Protein AF-0000000078832585 (afdb_homodimer)

pLDDT: mean 91.23, std 10.8, range [34.53, 98.88]

Nearest PDB structures (foldseek):
  3fac-assembly6_F  TM=8.829E-01  e=3.342E-08  Cereibacter sphaeroides 2.4.1
  6r0q-assembly4_D  TM=4.911E-01  e=2.158E-01  Magnetospirillum gryphiswaldense MSR-1
  5oh7-assembly3_C  TM=5.446E-01  e=5.127E-01  Magnetospirillum gryphiswaldense
  8oua-assembly1_C  TM=5.429E-01  e=6.365E-01  Magnetospirillum gryphiswaldense
  5amk-assembly4_D  TM=5.171E-01  e=6.719E-01  Magnetospirillum gryphiswaldense MSR-1

Sequence (278 aa):
MSKDSKLKQYTGGCLCGAVRFEAEMDLSEPVSRCNCSICTKVGGTQAYPKPSAFRVTAGAEHLGEFRKGSSPNFRSFCKHCGIHCFSAGFVEELGGEFRSVNIQCLDDVDPGELKVVYWDGRHDNWEAGTRDRPWPIRSMSKDSKLKQYTGGCLCGAVRFEAEMDLSEPVSRCNCSICTKVGGTQAYPKPSAFRVTAGAEHLGEFRKGSSPNFRSFCKHCGIHCFSAGFVEELGGEFRSVNIQCLDDVDPGELKVVYWDGRHDNWEAGTRDRPWPIRS

Secondary structure (DSSP, 8-state):
-------EEEEEE-SSSS-EEEEEE-TTSPEEEE-SHHHHHHT--EE---GGGEEEEE-GGGEEEE-STT-S-EEEEETTT--EEEEEEEEGGGTEEEEEEEGGGBTT--GGGS-EEEE-GGGT-GGG--BSSPPPS--/-------EEEEEE-SSSS-EEEEEE-TTSPEEEE-SHHHHHHT--EE---GGGEEEEE-GGGEEEE-STT-S-EEEEETTT--EEEEEEEEGGGTEEEEEEEGGGBTT--GGGS-EEEE-GGGT-GGG--BSSPPPS--

Organism: Myxococcus xanthus (strain DK1622) (NCBI:txid246197)

Structure (mmCIF, N/CA/C/O backbone):
data_AF-0000000078832585-model_v1
#
loop_
_entity.id
_entity.type
_entity.pdbx_description
1 polymer 'CENP-V/GFA domain-containing protein'
#
loop_
_atom_site.group_PDB
_atom_site.id
_atom_site.type_symbol
_atom_site.label_atom_id
_atom_site.label_alt_id
_atom_site.label_comp_id
_atom_site.label_asym_id
_atom_site.label_entity_id
_atom_site.label_seq_id
_atom_site.pdbx_PDB_ins_code
_atom_site.Cartn_x
_atom_site.Cartn_y
_atom_site.Cartn_z
_atom_site.occupancy
_atom_site.B_iso_or_equiv
_atom_site.auth_seq_id
_atom_site.auth_comp_id
_atom_site.auth_asym_id
_atom_site.auth_atom_id
_atom_site.pdbx_PDB_model_num
ATOM 1 N N . MET A 1 1 ? 6.969 -38.281 1.154 1 34.53 1 MET A N 1
ATOM 2 C CA . MET A 1 1 ? 5.797 -37.875 1.935 1 34.53 1 MET A CA 1
ATOM 3 C C . MET A 1 1 ? 5.055 -36.75 1.263 1 34.53 1 MET A C 1
ATOM 5 O O . MET A 1 1 ? 5.656 -35.719 0.925 1 34.53 1 MET A O 1
ATOM 9 N N . SER A 1 2 ? 4.066 -36.844 0.385 1 40.03 2 SER A N 1
ATOM 10 C CA . SER A 1 2 ? 3.285 -35.906 -0.398 1 40.03 2 SER A CA 1
ATOM 11 C C . SER A 1 2 ? 3.012 -34.625 0.392 1 40.03 2 SER A C 1
ATOM 13 O O . SER A 1 2 ? 2.424 -34.688 1.474 1 40.03 2 SER A O 1
ATOM 15 N N . LYS A 1 3 ? 3.887 -33.781 0.703 1 46.56 3 LYS A N 1
ATOM 16 C CA . LYS A 1 3 ? 3.811 -32.688 1.66 1 46.56 3 LYS A CA 1
ATOM 17 C C . LYS A 1 3 ? 2.4 -32.125 1.721 1 46.56 3 LYS A C 1
ATOM 19 O O . LYS A 1 3 ? 1.803 -31.812 0.685 1 46.56 3 LYS A O 1
ATOM 24 N N . ASP A 1 4 ? 1.409 -32.594 2.406 1 54.84 4 ASP A N 1
ATOM 25 C CA . ASP A 1 4 ? 0.006 -32.25 2.592 1 54.84 4 ASP A CA 1
ATOM 26 C C . ASP A 1 4 ? -0.208 -30.734 2.414 1 54.84 4 ASP A C 1
ATOM 28 O O . ASP A 1 4 ? 0.251 -29.938 3.232 1 54.84 4 ASP A O 1
ATOM 32 N N . SER A 1 5 ? -0.265 -30.344 1.2 1 65.31 5 SER A N 1
ATOM 33 C CA . SER A 1 5 ? -0.485 -28.953 0.806 1 65.31 5 SER A CA 1
ATOM 34 C C . SER A 1 5 ? -1.688 -28.359 1.528 1 65.31 5 SER A C 1
ATOM 36 O O . SER A 1 5 ? -2.74 -29 1.623 1 65.31 5 SER A O 1
ATOM 38 N N . LYS A 1 6 ? -1.507 -27.531 2.625 1 86.19 6 LYS A N 1
ATOM 39 C CA . LYS A 1 6 ? -2.547 -26.828 3.375 1 86.19 6 LYS A CA 1
ATOM 40 C C . LYS A 1 6 ? -3.207 -25.75 2.521 1 86.19 6 LYS A C 1
ATOM 42 O O . LYS A 1 6 ? -3.549 -24.688 3.023 1 86.19 6 LYS A O 1
ATOM 47 N N . LEU A 1 7 ? -3.404 -26.219 1.27 1 92.94 7 LEU A N 1
ATOM 48 C CA . LEU A 1 7 ? -4.047 -25.297 0.352 1 92.94 7 LEU A CA 1
ATOM 49 C C . LEU A 1 7 ? -5.48 -25 0.779 1 92.94 7 LEU A C 1
ATOM 51 O O . LEU A 1 7 ? -6.219 -25.922 1.14 1 92.94 7 LEU A O 1
ATOM 55 N N . LYS A 1 8 ? -5.746 -23.75 0.832 1 96.19 8 LYS A N 1
ATOM 56 C CA . LYS A 1 8 ? -7.098 -23.281 1.13 1 96.19 8 LYS A CA 1
ATOM 57 C C . LYS A 1 8 ? -7.562 -22.25 0.098 1 96.19 8 LYS A C 1
ATOM 59 O O . LYS A 1 8 ? -6.738 -21.594 -0.547 1 96.19 8 LYS A O 1
ATOM 64 N N . GLN A 1 9 ? -8.875 -22.281 -0.026 1 97.44 9 GLN A N 1
ATOM 65 C CA . GLN A 1 9 ? -9.461 -21.266 -0.898 1 97.44 9 GLN A CA 1
ATOM 66 C C . GLN A 1 9 ? -9.625 -19.938 -0.166 1 97.44 9 GLN A C 1
ATOM 68 O O . GLN A 1 9 ? -10.148 -19.906 0.948 1 97.44 9 GLN A O 1
ATOM 73 N N . TYR A 1 10 ? -9.18 -18.906 -0.791 1 98 10 TYR A N 1
ATOM 74 C CA . TYR A 1 10 ? -9.328 -17.562 -0.248 1 98 10 TYR A CA 1
ATOM 75 C C . TYR A 1 10 ? -10.055 -16.656 -1.229 1 98 10 TYR A C 1
ATOM 77 O O . TYR A 1 10 ? -9.953 -16.828 -2.445 1 98 10 TYR A O 1
ATOM 85 N N . THR A 1 11 ? -10.812 -15.766 -0.667 1 98.44 11 THR A N 1
ATOM 86 C CA . THR A 1 11 ? -11.43 -14.695 -1.443 1 98.44 11 THR A CA 1
ATOM 87 C C . THR A 1 11 ? -10.875 -13.336 -1.02 1 98.44 11 THR A C 1
ATOM 89 O O . THR A 1 11 ? -10.359 -13.188 0.091 1 98.44 11 THR A O 1
ATOM 92 N N . GLY A 1 12 ? -10.93 -12.383 -2.012 1 98.06 12 GLY A N 1
ATOM 93 C CA . GLY A 1 12 ? -10.469 -11.031 -1.733 1 98.06 12 GLY A CA 1
ATOM 94 C C . GLY A 1 12 ? -10.961 -10.016 -2.742 1 98.06 12 GLY A C 1
ATOM 95 O O . GLY A 1 12 ? -11.742 -10.344 -3.637 1 98.06 12 GLY A O 1
ATOM 96 N N . GLY A 1 13 ? -10.508 -8.75 -2.494 1 98.12 13 GLY A N 1
ATOM 97 C CA . GLY A 1 13 ? -10.906 -7.676 -3.391 1 98.12 13 GLY A CA 1
ATOM 98 C C . GLY A 1 13 ? -10.398 -6.312 -2.949 1 98.12 13 GLY A C 1
ATOM 99 O O . GLY A 1 13 ? -9.75 -6.195 -1.91 1 98.12 13 GLY A O 1
ATOM 100 N N . CYS A 1 14 ? -10.75 -5.383 -3.83 1 97.81 14 CYS A N 1
ATOM 101 C CA . CYS A 1 14 ? -10.336 -4.016 -3.533 1 97.81 14 CYS A CA 1
ATOM 102 C C . CYS A 1 14 ? -11.219 -3.404 -2.449 1 97.81 14 CYS A C 1
ATOM 104 O O . CYS A 1 14 ? -12.094 -4.078 -1.899 1 97.81 14 CYS A O 1
ATOM 106 N N . LEU A 1 15 ? -10.977 -2.211 -2.105 1 95.88 15 LEU A N 1
ATOM 107 C CA . LEU A 1 15 ? -11.633 -1.523 -1.001 1 95.88 15 LEU A CA 1
ATOM 108 C C . LEU A 1 15 ? -13.078 -1.192 -1.353 1 95.88 15 LEU A C 1
ATOM 110 O O . LEU A 1 15 ? -13.984 -1.369 -0.528 1 95.88 15 LEU A O 1
ATOM 114 N N . CYS A 1 16 ? -13.367 -0.705 -2.529 1 96.75 16 CYS A N 1
ATOM 115 C CA . CYS A 1 16 ? -14.688 -0.208 -2.887 1 96.75 16 CYS A CA 1
ATOM 116 C C . CYS A 1 16 ? -15.602 -1.349 -3.322 1 96.75 16 CYS A C 1
ATOM 118 O O . CYS A 1 16 ? -16.812 -1.152 -3.504 1 96.75 16 CYS A O 1
ATOM 120 N N . GLY A 1 17 ? -15.008 -2.488 -3.559 1 97.06 17 GLY A N 1
ATOM 121 C CA . GLY A 1 17 ? -15.812 -3.658 -3.883 1 97.06 17 GLY A CA 1
ATOM 122 C C . GLY A 1 17 ? -15.945 -3.896 -5.375 1 97.06 17 GLY A C 1
ATOM 123 O O . GLY A 1 17 ? -16.469 -4.926 -5.801 1 97.06 17 GLY A O 1
ATOM 124 N N . ALA A 1 18 ? -15.406 -3.068 -6.223 1 98.31 18 ALA A N 1
ATOM 125 C CA . ALA A 1 18 ? -15.547 -3.182 -7.672 1 98.31 18 ALA A CA 1
ATOM 126 C C . ALA A 1 18 ? -14.781 -4.387 -8.211 1 98.31 18 ALA A C 1
ATOM 128 O O . ALA A 1 18 ? -15.156 -4.965 -9.234 1 98.31 18 ALA A O 1
ATOM 129 N N . VAL A 1 19 ? -13.766 -4.801 -7.559 1 98.75 19 VAL A N 1
ATOM 130 C CA . VAL A 1 19 ? -12.922 -5.906 -8.008 1 98.75 19 VAL A CA 1
ATOM 131 C C . VAL A 1 19 ? -12.938 -7.02 -6.961 1 98.75 19 VAL A C 1
ATOM 133 O O . VAL A 1 19 ? -12.727 -6.773 -5.773 1 98.75 19 VAL A O 1
ATOM 136 N N . ARG A 1 20 ? -13.219 -8.195 -7.367 1 98.88 20 ARG A N 1
ATOM 137 C CA . ARG A 1 20 ? -13.172 -9.391 -6.531 1 98.88 20 ARG A CA 1
ATOM 138 C C . ARG A 1 20 ? -12.336 -10.484 -7.191 1 98.88 20 ARG A C 1
ATOM 140 O O . ARG A 1 20 ? -12.336 -10.617 -8.414 1 98.88 20 ARG A O 1
ATOM 147 N N . PHE A 1 21 ? -11.664 -11.281 -6.379 1 98.81 21 PHE A N 1
ATOM 148 C CA . PHE A 1 21 ? -10.867 -12.391 -6.887 1 98.81 21 PHE A CA 1
ATOM 149 C C . PHE A 1 21 ? -10.875 -13.562 -5.906 1 98.81 21 PHE A C 1
ATOM 151 O O . PHE A 1 21 ? -11.375 -13.43 -4.785 1 98.81 21 PHE A O 1
ATOM 158 N N . GLU A 1 22 ? -10.43 -14.688 -6.301 1 98.75 22 GLU A N 1
ATOM 159 C CA . GLU A 1 22 ? -10.203 -15.859 -5.465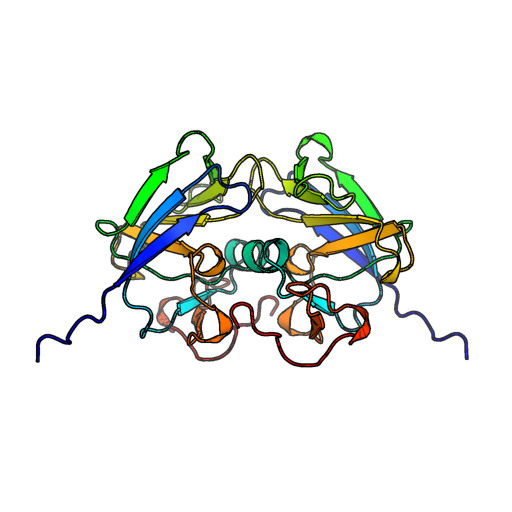 1 98.75 22 GLU A CA 1
ATOM 160 C C . GLU A 1 22 ? -8.898 -16.562 -5.836 1 98.75 22 GLU A C 1
ATOM 162 O O . GLU A 1 22 ? -8.414 -16.422 -6.961 1 98.75 22 GLU A O 1
ATOM 167 N N . ALA A 1 23 ? -8.359 -17.25 -4.914 1 98.25 23 ALA A N 1
ATOM 168 C CA . ALA A 1 23 ? -7.109 -17.969 -5.102 1 98.25 23 ALA A CA 1
ATOM 169 C C . ALA A 1 23 ? -7.004 -19.141 -4.133 1 98.25 23 ALA A C 1
ATOM 171 O O . ALA A 1 23 ? -7.547 -19.094 -3.027 1 98.25 23 ALA A O 1
ATOM 172 N N . GLU A 1 24 ? -6.371 -20.125 -4.582 1 97.94 24 GLU A N 1
ATOM 173 C CA . GLU A 1 24 ? -5.965 -21.219 -3.701 1 97.94 24 GLU A CA 1
ATOM 174 C C . GLU A 1 24 ? -4.508 -21.062 -3.271 1 97.94 24 GLU A C 1
ATOM 176 O O . GLU A 1 24 ? -3.611 -20.984 -4.113 1 97.94 24 GLU A O 1
ATOM 181 N N . MET A 1 25 ? -4.301 -20.984 -1.986 1 96.19 25 MET A N 1
ATOM 182 C CA . MET A 1 25 ? -2.959 -20.719 -1.47 1 96.19 25 MET A CA 1
ATOM 183 C C . MET A 1 25 ? -2.73 -21.469 -0.159 1 96.19 25 MET A C 1
ATOM 185 O O . MET A 1 25 ? -3.688 -21.859 0.51 1 96.19 25 MET A O 1
ATOM 189 N N . ASP A 1 26 ? -1.499 -21.734 0.119 1 96.12 26 ASP A N 1
ATOM 190 C CA . ASP A 1 26 ? -1.047 -22.219 1.414 1 96.12 26 ASP A CA 1
ATOM 191 C C . ASP A 1 26 ? -0.394 -21.109 2.232 1 96.12 26 ASP A C 1
ATOM 193 O O . ASP A 1 26 ? 0.799 -20.844 2.082 1 96.12 26 ASP A O 1
ATOM 197 N N . LEU A 1 27 ? -1.104 -20.547 3.197 1 95.56 27 LEU A N 1
ATOM 198 C CA . LEU A 1 27 ? -0.6 -19.406 3.943 1 95.56 27 LEU A CA 1
ATOM 199 C C . LEU A 1 27 ? 0.152 -19.859 5.191 1 95.56 27 LEU A C 1
ATOM 201 O O . LEU A 1 27 ? 0.542 -19.031 6.02 1 95.56 27 LEU A O 1
ATOM 205 N N . SER A 1 28 ? 0.29 -21.078 5.371 1 94.88 28 SER A N 1
ATOM 206 C CA . SER A 1 28 ? 1.236 -21.531 6.383 1 94.88 28 SER A CA 1
ATOM 207 C C . SER A 1 28 ? 2.676 -21.297 5.934 1 94.88 28 SER A C 1
ATOM 209 O O . SER A 1 28 ? 3.598 -21.328 6.754 1 94.88 28 SER A O 1
ATOM 211 N N . GLU A 1 29 ? 2.822 -21.156 4.586 1 93.69 29 GLU A N 1
ATOM 212 C CA . GLU A 1 29 ? 4.113 -20.734 4.051 1 93.69 29 GLU A CA 1
ATOM 213 C C . GLU A 1 29 ? 4.305 -19.234 4.207 1 93.69 29 GLU A C 1
ATOM 215 O O . GLU A 1 29 ? 3.334 -18.469 4.215 1 93.69 29 GLU A O 1
ATOM 220 N N . PRO A 1 30 ? 5.594 -18.844 4.285 1 95.44 30 PRO A N 1
ATOM 221 C CA . PRO A 1 30 ? 5.824 -17.406 4.465 1 95.44 30 PRO A CA 1
ATOM 222 C C . PRO A 1 30 ? 5.34 -16.578 3.277 1 95.44 30 PRO A C 1
ATOM 224 O O . PRO A 1 30 ? 5.379 -17.047 2.137 1 95.44 30 PRO A O 1
ATOM 227 N N . VAL A 1 31 ? 4.898 -15.422 3.582 1 96.31 31 VAL A N 1
ATOM 228 C CA . VAL A 1 31 ? 4.582 -14.414 2.58 1 96.31 31 VAL A CA 1
ATOM 229 C C . VAL A 1 31 ? 5.762 -13.453 2.424 1 96.31 31 VAL A C 1
ATOM 231 O O . VAL A 1 31 ? 6.719 -13.508 3.197 1 96.31 31 VAL A O 1
ATOM 234 N N . SER A 1 32 ? 5.605 -12.609 1.349 1 94.94 32 SER A N 1
ATOM 235 C CA . SER A 1 32 ? 6.867 -11.945 1.03 1 94.94 32 SER A CA 1
ATOM 236 C C . SER A 1 32 ? 6.676 -10.438 0.903 1 94.94 32 SER A C 1
ATOM 238 O O . SER A 1 32 ? 5.598 -9.977 0.538 1 94.94 32 SER A O 1
ATOM 240 N N . ARG A 1 33 ? 7.785 -9.758 1.231 1 93.69 33 ARG A N 1
ATOM 241 C CA . ARG A 1 33 ? 7.98 -8.344 0.923 1 93.69 33 ARG A CA 1
ATOM 242 C C . ARG A 1 33 ? 9.297 -8.117 0.178 1 93.69 33 ARG A C 1
ATOM 244 O O . ARG A 1 33 ? 10.242 -8.891 0.337 1 93.69 33 ARG A O 1
ATOM 251 N N . CYS A 1 34 ? 9.297 -7.129 -0.634 1 93.06 34 CYS A N 1
ATOM 252 C CA . CYS A 1 34 ? 10.469 -6.805 -1.446 1 93.06 34 CYS A CA 1
ATOM 253 C C . CYS A 1 34 ? 10.828 -5.332 -1.312 1 93.06 34 CYS A C 1
ATOM 255 O O . CYS A 1 34 ? 9.953 -4.48 -1.162 1 93.06 34 CYS A O 1
ATOM 257 N N . ASN A 1 35 ? 12.125 -4.984 -1.438 1 92.25 35 ASN A N 1
ATOM 258 C CA . ASN A 1 35 ? 12.547 -3.602 -1.246 1 92.25 35 ASN A CA 1
ATOM 259 C C . ASN A 1 35 ? 12.703 -2.873 -2.578 1 92.25 35 ASN A C 1
ATOM 261 O O . ASN A 1 35 ? 13.32 -1.807 -2.639 1 92.25 35 ASN A O 1
ATOM 265 N N . CYS A 1 36 ? 12.195 -3.395 -3.625 1 91.12 36 CYS A N 1
ATOM 266 C CA . CYS A 1 36 ? 12.273 -2.648 -4.875 1 91.12 36 CYS A CA 1
ATOM 267 C C . CYS A 1 36 ? 11.328 -1.454 -4.855 1 91.12 36 CYS A C 1
ATOM 269 O O . CYS A 1 36 ? 10.461 -1.358 -3.986 1 91.12 36 CYS A O 1
ATOM 271 N N . SER A 1 37 ? 11.438 -0.535 -5.824 1 88.94 37 SER A N 1
ATOM 272 C CA . SER A 1 37 ? 10.703 0.729 -5.809 1 88.94 37 SER A CA 1
ATOM 273 C C . SER A 1 37 ? 9.203 0.5 -5.922 1 88.94 37 SER A C 1
ATOM 275 O O . SER A 1 37 ? 8.414 1.166 -5.246 1 88.94 37 SER A O 1
ATOM 277 N N . ILE A 1 38 ? 8.789 -0.429 -6.746 1 90.12 38 ILE A N 1
ATOM 278 C CA . ILE A 1 38 ? 7.359 -0.629 -6.941 1 90.12 38 ILE A CA 1
ATOM 279 C C . ILE A 1 38 ? 6.746 -1.248 -5.688 1 90.12 38 ILE A C 1
ATOM 281 O O . ILE A 1 38 ? 5.738 -0.756 -5.172 1 90.12 38 ILE A O 1
ATOM 285 N N . CYS A 1 39 ? 7.359 -2.25 -5.168 1 91.31 39 CYS A N 1
ATOM 286 C CA . CYS A 1 39 ? 6.812 -2.939 -4.004 1 91.31 39 CYS A CA 1
ATOM 287 C C . CYS A 1 39 ? 6.785 -2.021 -2.789 1 91.31 39 CYS A C 1
ATOM 289 O O . CYS A 1 39 ? 5.84 -2.057 -2.002 1 91.31 39 CYS A O 1
ATOM 291 N N . THR A 1 40 ? 7.84 -1.243 -2.662 1 90.5 40 THR A N 1
ATOM 292 C CA . THR A 1 40 ? 7.922 -0.343 -1.519 1 90.5 40 THR A CA 1
ATOM 293 C C . THR A 1 40 ? 6.82 0.711 -1.579 1 90.5 40 THR A C 1
ATOM 295 O O . THR A 1 40 ? 6.172 0.998 -0.571 1 90.5 40 THR A O 1
ATOM 298 N N . LYS A 1 41 ? 6.547 1.27 -2.721 1 91.62 41 LYS A N 1
ATOM 299 C CA . LYS A 1 41 ? 5.523 2.305 -2.846 1 91.62 41 LYS A CA 1
ATOM 300 C C . LYS A 1 41 ? 4.125 1.71 -2.734 1 91.62 41 LYS A C 1
ATOM 302 O O . LYS A 1 41 ? 3.211 2.352 -2.213 1 91.62 41 LYS A O 1
ATOM 307 N N . VAL A 1 42 ? 3.961 0.518 -3.211 1 89.81 42 VAL A N 1
ATOM 308 C CA . VAL A 1 42 ? 2.668 -0.148 -3.078 1 89.81 42 VAL A CA 1
ATOM 309 C C . VAL A 1 42 ? 2.422 -0.509 -1.615 1 89.81 42 VAL A C 1
ATOM 311 O O . VAL A 1 42 ? 1.296 -0.397 -1.123 1 89.81 42 VAL A O 1
ATOM 314 N N . GLY A 1 43 ? 3.49 -0.904 -0.905 1 83.62 43 GLY A N 1
ATOM 315 C CA . GLY A 1 43 ? 3.408 -1.236 0.508 1 83.62 43 GLY A CA 1
ATOM 316 C C . GLY A 1 43 ? 2.764 -2.584 0.768 1 83.62 43 GLY A C 1
ATOM 317 O O . GLY A 1 43 ? 2.43 -2.91 1.908 1 83.62 43 GLY A O 1
ATOM 318 N N . GLY A 1 44 ? 2.598 -3.416 -0.121 1 83.69 44 GLY A N 1
ATOM 319 C CA . GLY A 1 44 ? 1.867 -4.656 0.079 1 83.69 44 GLY A CA 1
ATOM 320 C C . GLY A 1 44 ? 2.771 -5.84 0.374 1 83.69 44 GLY A C 1
ATOM 321 O O . GLY A 1 44 ? 3.984 -5.766 0.175 1 83.69 44 GLY A O 1
ATOM 322 N N . THR A 1 45 ? 2.182 -6.793 1.064 1 93.69 45 THR A N 1
ATOM 323 C CA . THR A 1 45 ? 2.756 -8.117 1.282 1 93.69 45 THR A CA 1
ATOM 324 C C . THR A 1 45 ? 2.137 -9.141 0.334 1 93.69 45 THR A C 1
ATOM 326 O O . THR A 1 45 ? 0.918 -9.156 0.141 1 93.69 45 THR A O 1
ATOM 329 N N . GLN A 1 46 ? 3.035 -9.984 -0.21 1 95.62 46 GLN A N 1
ATOM 330 C CA . GLN A 1 46 ? 2.566 -10.773 -1.343 1 95.62 46 GLN A CA 1
ATOM 331 C C . GLN A 1 46 ? 2.588 -12.266 -1.018 1 95.62 46 GLN A C 1
ATOM 333 O O . GLN A 1 46 ? 3.502 -12.75 -0.344 1 95.62 46 GLN A O 1
ATOM 338 N N . ALA A 1 47 ? 1.569 -12.961 -1.434 1 96.19 47 ALA A N 1
ATOM 339 C CA . ALA A 1 47 ? 1.544 -14.422 -1.557 1 96.19 47 ALA A CA 1
ATOM 340 C C . ALA A 1 47 ? 1.496 -14.844 -3.021 1 96.19 47 ALA A C 1
ATOM 342 O O . ALA A 1 47 ? 1.079 -14.07 -3.887 1 96.19 47 ALA A O 1
ATOM 343 N N . TYR A 1 48 ? 1.915 -16.078 -3.273 1 94.69 48 TYR A N 1
ATOM 344 C CA . TYR A 1 48 ? 2.086 -16.5 -4.656 1 94.69 48 TYR A CA 1
ATOM 345 C C . TYR A 1 48 ? 1.302 -17.781 -4.934 1 94.69 48 TYR A C 1
ATOM 347 O O . TYR A 1 48 ? 1.854 -18.891 -4.875 1 94.69 48 TYR A O 1
ATOM 355 N N . PRO A 1 49 ? 0.076 -17.609 -5.289 1 96 49 PRO A N 1
ATOM 356 C CA . PRO A 1 49 ? -0.628 -18.812 -5.777 1 96 49 PRO A CA 1
ATOM 357 C C . PRO A 1 49 ? -0.112 -19.281 -7.133 1 96 49 PRO A C 1
ATOM 359 O O . PRO A 1 49 ? 0.462 -18.5 -7.891 1 96 49 PRO A O 1
ATOM 362 N N . LYS A 1 50 ? -0.347 -20.562 -7.387 1 94.12 50 LYS A N 1
ATOM 363 C CA . LYS A 1 50 ? -0.165 -21 -8.773 1 94.12 50 LYS A CA 1
ATOM 364 C C . LYS A 1 50 ? -1.039 -20.188 -9.719 1 94.12 50 LYS A C 1
ATOM 366 O O . LYS A 1 50 ? -2.193 -19.891 -9.406 1 94.12 50 LYS A O 1
ATOM 371 N N . PRO A 1 51 ? -0.446 -19.844 -10.844 1 95.31 51 PRO A N 1
ATOM 372 C CA . PRO A 1 51 ? -1.243 -19.062 -11.781 1 95.31 51 PRO A CA 1
ATOM 373 C C . PRO A 1 51 ? -2.605 -19.688 -12.07 1 95.31 51 PRO A C 1
ATOM 375 O O . PRO A 1 51 ? -3.611 -18.984 -12.148 1 95.31 51 PRO A O 1
ATOM 378 N N . SER A 1 52 ? -2.725 -20.984 -12.125 1 96.06 52 SER A N 1
ATOM 379 C CA . SER A 1 52 ? -3.971 -21.688 -12.43 1 96.06 52 SER A CA 1
ATOM 380 C C . SER A 1 52 ? -4.93 -21.641 -11.242 1 96.06 52 SER A C 1
ATOM 382 O O . SER A 1 52 ? -6.113 -21.969 -11.383 1 96.06 52 SER A O 1
ATOM 384 N N . ALA A 1 53 ? -4.418 -21.234 -10.102 1 97.38 53 ALA A N 1
ATOM 385 C CA . ALA A 1 53 ? -5.215 -21.266 -8.875 1 97.38 53 ALA A CA 1
ATOM 386 C C . ALA A 1 53 ? -5.715 -19.859 -8.516 1 97.38 53 ALA A C 1
ATOM 388 O O . ALA A 1 53 ? -6.188 -19.641 -7.398 1 97.38 53 ALA A O 1
ATOM 389 N N . PHE A 1 54 ? -5.574 -18.969 -9.414 1 98.25 54 PHE A N 1
ATOM 390 C CA . PHE A 1 54 ? -6.012 -17.594 -9.227 1 98.25 54 PHE A CA 1
ATOM 391 C C . PHE A 1 54 ? -7 -17.172 -10.305 1 98.25 54 PHE A C 1
ATOM 393 O O . PHE A 1 54 ? -6.793 -17.469 -11.484 1 98.25 54 PHE A O 1
ATOM 400 N N . ARG A 1 55 ? -8.055 -16.391 -9.906 1 98.12 55 ARG A N 1
ATOM 401 C CA . ARG A 1 55 ? -8.953 -15.828 -10.914 1 98.12 55 ARG A CA 1
ATOM 402 C C . ARG A 1 55 ? -9.656 -14.578 -10.383 1 98.12 55 ARG A C 1
ATOM 404 O O . ARG A 1 55 ? -10.062 -14.539 -9.219 1 98.12 55 ARG A O 1
ATOM 411 N N . VAL A 1 56 ? -9.797 -13.625 -11.258 1 98.69 56 VAL A N 1
ATOM 412 C CA . VAL A 1 56 ? -10.68 -12.492 -11 1 98.69 56 VAL A CA 1
ATOM 413 C C . VAL A 1 56 ? -12.133 -12.914 -11.18 1 98.69 56 VAL A C 1
ATOM 415 O O . VAL A 1 56 ? -12.508 -13.438 -12.234 1 98.69 56 VAL A O 1
ATOM 418 N N . THR A 1 57 ? -12.93 -12.656 -10.156 1 98.81 57 THR A N 1
ATOM 419 C CA . THR A 1 57 ? -14.297 -13.156 -10.211 1 98.81 57 THR A CA 1
ATOM 420 C C . THR A 1 57 ? -15.273 -12.039 -10.531 1 98.81 57 THR A C 1
ATOM 422 O O . THR A 1 57 ? -16.422 -12.297 -10.891 1 98.81 57 THR A O 1
ATOM 425 N N . ALA A 1 58 ? -14.898 -10.812 -10.375 1 98.81 58 ALA A N 1
ATOM 426 C CA . ALA A 1 58 ? -15.734 -9.656 -10.711 1 98.81 58 ALA A CA 1
ATOM 427 C C . ALA A 1 58 ? -14.891 -8.414 -10.938 1 98.81 58 ALA A C 1
ATOM 429 O O . ALA A 1 58 ? -13.875 -8.203 -10.258 1 98.81 58 ALA A O 1
ATOM 430 N N . GLY A 1 59 ? -15.289 -7.578 -11.914 1 98.62 59 GLY A N 1
ATOM 431 C CA . GLY A 1 59 ? -14.781 -6.219 -12.039 1 98.62 59 GLY A CA 1
ATOM 432 C C . GLY A 1 59 ? -13.477 -6.137 -12.82 1 98.62 59 GLY A C 1
ATOM 433 O O . GLY A 1 59 ? -12.68 -5.223 -12.609 1 98.62 59 GLY A O 1
ATOM 434 N N . ALA A 1 60 ? -13.211 -7.117 -13.672 1 98.38 60 ALA A N 1
ATOM 435 C CA . ALA A 1 60 ? -12.008 -7.062 -14.492 1 98.38 60 ALA A CA 1
ATOM 436 C C . ALA A 1 60 ? -11.938 -5.754 -15.273 1 98.38 60 ALA A C 1
ATOM 438 O O . ALA A 1 60 ? -10.844 -5.223 -15.508 1 98.38 60 ALA A O 1
ATOM 439 N N . GLU A 1 61 ? -13.07 -5.203 -15.594 1 98.25 61 GLU A N 1
ATOM 440 C CA . GLU A 1 61 ? -13.133 -3.971 -16.375 1 98.25 61 GLU A CA 1
ATOM 441 C C . GLU A 1 61 ? -12.719 -2.766 -15.531 1 98.25 61 GLU A C 1
ATOM 443 O O . GLU A 1 61 ? -12.445 -1.692 -16.078 1 98.25 61 GLU A O 1
ATOM 448 N N . HIS A 1 62 ? -12.68 -2.883 -14.281 1 98.44 62 HIS A N 1
ATOM 449 C CA . HIS A 1 62 ? -12.352 -1.782 -13.383 1 98.44 62 HIS A CA 1
ATOM 450 C C . HIS A 1 62 ? -10.883 -1.809 -12.984 1 98.44 62 HIS A C 1
ATOM 452 O O . HIS A 1 62 ? -10.438 -1.001 -12.164 1 98.44 62 HIS A O 1
ATOM 458 N N . LEU A 1 63 ? -10.117 -2.717 -13.617 1 98.5 63 LEU A N 1
ATOM 459 C CA . LEU A 1 63 ? -8.711 -2.846 -13.273 1 98.5 63 LEU A CA 1
ATOM 460 C C . LEU A 1 63 ? -7.848 -1.96 -14.172 1 98.5 63 LEU A C 1
ATOM 462 O O . LEU A 1 63 ? -8.078 -1.889 -15.383 1 98.5 63 LEU A O 1
ATOM 466 N N . GLY A 1 64 ? -6.969 -1.225 -13.5 1 97.5 64 GLY A N 1
ATOM 467 C CA . GLY A 1 64 ? -5.805 -0.705 -14.203 1 97.5 64 GLY A CA 1
ATOM 468 C C . GLY A 1 64 ? -4.582 -1.592 -14.062 1 97.5 64 GLY A C 1
ATOM 469 O O . GLY A 1 64 ? -4.461 -2.344 -13.094 1 97.5 64 GLY A O 1
ATOM 470 N N . GLU A 1 65 ? -3.787 -1.562 -15.078 1 96.12 65 GLU A N 1
ATOM 471 C CA . GLU A 1 65 ? -2.523 -2.293 -15.07 1 96.12 65 GLU A CA 1
ATOM 472 C C . GLU A 1 65 ? -1.337 -1.347 -15.219 1 96.12 65 GLU A C 1
ATOM 474 O O . GLU A 1 65 ? -1.373 -0.422 -16.031 1 96.12 65 GLU A O 1
ATOM 479 N N . PHE A 1 66 ? -0.398 -1.58 -14.391 1 96.19 66 PHE A N 1
ATOM 480 C CA . PHE A 1 66 ? 0.826 -0.796 -14.508 1 96.19 66 PHE A CA 1
ATOM 481 C C . PHE A 1 66 ? 2.035 -1.705 -14.695 1 96.19 66 PHE A C 1
ATOM 483 O O . PHE A 1 66 ? 2.186 -2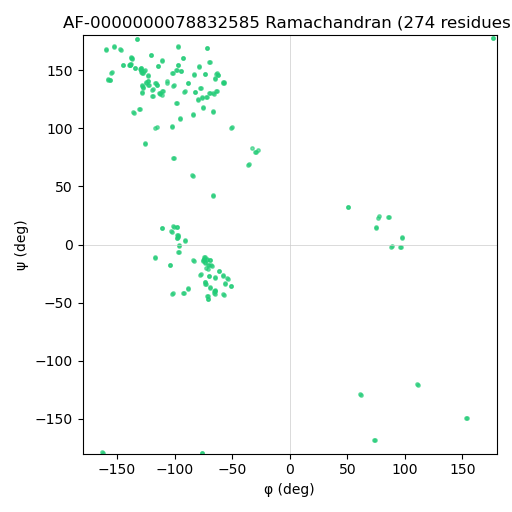.703 -13.992 1 96.19 66 PHE A O 1
ATOM 490 N N . ARG A 1 67 ? 2.844 -1.236 -15.609 1 93.69 67 ARG A N 1
ATOM 491 C CA . ARG A 1 67 ? 4.137 -1.854 -15.891 1 93.69 67 ARG A CA 1
ATOM 492 C C . ARG A 1 67 ? 5.258 -0.822 -15.844 1 93.69 67 ARG A C 1
ATOM 494 O O . ARG A 1 67 ? 5.102 0.292 -16.344 1 93.69 67 ARG A O 1
ATOM 501 N N . LYS A 1 68 ? 6.312 -1.202 -15.211 1 87.19 68 LYS A N 1
ATOM 502 C CA . LYS A 1 68 ? 7.488 -0.334 -15.258 1 87.19 68 LYS A CA 1
ATOM 503 C C . LYS A 1 68 ? 8.312 -0.596 -16.516 1 87.19 68 LYS A C 1
ATOM 505 O O . LYS A 1 68 ? 8.883 -1.68 -16.672 1 87.19 68 LYS A O 1
ATOM 510 N N . GLY A 1 69 ? 8.312 0.389 -17.375 1 86.31 69 GLY A N 1
ATOM 511 C CA . GLY A 1 69 ? 9.047 0.23 -18.625 1 86.31 69 GLY A CA 1
ATOM 512 C C . GLY A 1 69 ? 8.531 -0.911 -19.469 1 86.31 69 GLY A C 1
ATOM 513 O O . GLY A 1 69 ? 7.336 -0.987 -19.766 1 86.31 69 GLY A O 1
ATOM 514 N N . SER A 1 70 ? 9.469 -1.779 -19.891 1 87.69 70 SER A N 1
ATOM 515 C CA . SER A 1 70 ? 9.117 -2.904 -20.75 1 87.69 70 SER A CA 1
ATOM 516 C C . SER A 1 70 ? 9.023 -4.199 -19.953 1 87.69 70 SER A C 1
ATOM 518 O O . SER A 1 70 ? 9.031 -5.293 -20.531 1 87.69 70 SER A O 1
ATOM 520 N N . SER A 1 71 ? 8.945 -4.059 -18.719 1 88.44 71 SER A N 1
ATOM 521 C CA . SER A 1 71 ? 8.859 -5.25 -17.875 1 88.44 71 SER A CA 1
ATOM 522 C C . SER A 1 71 ? 7.652 -6.105 -18.25 1 88.44 71 SER A C 1
ATOM 524 O O . SER A 1 71 ? 6.57 -5.578 -18.531 1 88.44 71 SER A O 1
ATOM 526 N N . PRO A 1 72 ? 7.902 -7.441 -18.234 1 90.88 72 PRO A N 1
ATOM 527 C CA . PRO A 1 72 ? 6.734 -8.297 -18.438 1 90.88 72 PRO A CA 1
ATOM 528 C C . PRO A 1 72 ? 5.828 -8.367 -17.219 1 90.88 72 PRO A C 1
ATOM 530 O O . PRO A 1 72 ? 4.715 -8.891 -17.297 1 90.88 72 PRO A O 1
ATOM 533 N N . ASN A 1 73 ? 6.281 -7.852 -16.078 1 91.31 73 ASN A N 1
ATOM 534 C CA . ASN A 1 73 ? 5.516 -7.879 -14.836 1 91.31 73 ASN A CA 1
ATOM 535 C C . ASN A 1 73 ? 4.613 -6.656 -14.711 1 91.31 73 ASN A C 1
ATOM 537 O O . ASN A 1 73 ? 5.008 -5.547 -15.078 1 91.31 73 ASN A O 1
ATOM 541 N N . PHE A 1 74 ? 3.43 -6.887 -14.25 1 94 74 PHE A N 1
ATOM 542 C CA . PHE A 1 74 ? 2.529 -5.754 -14.062 1 94 74 PHE A CA 1
ATOM 543 C C . PHE A 1 74 ? 1.761 -5.883 -12.75 1 94 74 PHE A C 1
ATOM 545 O O . PHE A 1 74 ? 1.627 -6.984 -12.211 1 94 74 PHE A O 1
ATOM 552 N N . ARG A 1 75 ? 1.363 -4.773 -12.266 1 96 75 ARG A N 1
ATOM 553 C CA . ARG A 1 75 ? 0.512 -4.645 -11.094 1 96 75 ARG A CA 1
ATOM 554 C C . ARG A 1 75 ? -0.905 -4.238 -11.484 1 96 75 ARG A C 1
ATOM 556 O O . ARG A 1 75 ? -1.096 -3.412 -12.375 1 96 75 ARG A O 1
ATOM 563 N N . SER A 1 76 ? -1.819 -4.82 -10.805 1 97.94 76 SER A N 1
ATOM 564 C CA . SER A 1 76 ? -3.225 -4.523 -11.062 1 97.94 76 SER A CA 1
ATOM 565 C C . SER A 1 76 ? -3.863 -3.805 -9.883 1 97.94 76 SER A C 1
ATOM 567 O O . SER A 1 76 ? -3.746 -4.254 -8.742 1 97.94 76 SER A O 1
ATOM 569 N N . PHE A 1 77 ? -4.512 -2.686 -10.258 1 98.25 77 PHE A N 1
ATOM 570 C CA . PHE A 1 77 ? -5.156 -1.902 -9.211 1 98.25 77 PHE A CA 1
ATOM 571 C C . PHE A 1 77 ? -6.562 -1.487 -9.633 1 98.25 77 PHE A C 1
ATOM 573 O O . PHE A 1 77 ? -6.852 -1.397 -10.828 1 98.25 77 PHE A O 1
ATOM 580 N N . CYS A 1 78 ? -7.43 -1.299 -8.68 1 98.62 78 CYS A N 1
ATOM 581 C CA . CYS A 1 78 ? -8.773 -0.805 -8.945 1 98.62 78 CYS A CA 1
ATOM 582 C C . CYS A 1 78 ? -8.742 0.658 -9.375 1 98.62 78 CYS A C 1
ATOM 584 O O . CYS A 1 78 ? -8.211 1.507 -8.656 1 98.62 78 CYS A O 1
ATOM 586 N N . LYS A 1 79 ? -9.391 0.981 -10.438 1 98.19 79 LYS A N 1
ATOM 587 C CA . LYS A 1 79 ? -9.359 2.338 -10.977 1 98.19 79 LYS A CA 1
ATOM 588 C C . LYS A 1 79 ? -10.227 3.277 -10.141 1 98.19 79 LYS A C 1
ATOM 590 O O . LYS A 1 79 ? -10.125 4.5 -10.273 1 98.19 79 LYS A O 1
ATOM 595 N N . HIS A 1 80 ? -11.055 2.713 -9.289 1 97.31 80 HIS A N 1
ATOM 596 C CA . HIS A 1 80 ? -11.969 3.527 -8.5 1 97.31 80 HIS A CA 1
ATOM 597 C C . HIS A 1 80 ? -11.359 3.887 -7.148 1 97.31 80 HIS A C 1
ATOM 599 O O . HIS A 1 80 ? -11.461 5.031 -6.703 1 97.31 80 HIS A O 1
ATOM 605 N N . CYS A 1 81 ? -10.711 2.924 -6.551 1 97.5 81 CYS A N 1
ATOM 606 C CA . CYS A 1 81 ? -10.234 3.193 -5.199 1 97.5 81 CYS A CA 1
ATOM 607 C C . CYS A 1 81 ? -8.719 3.133 -5.137 1 97.5 81 CYS A C 1
ATOM 609 O O . CYS A 1 81 ? -8.117 3.436 -4.102 1 97.5 81 CYS A O 1
ATOM 611 N N . GLY A 1 82 ? -8.094 2.66 -6.141 1 97.19 82 GLY A N 1
ATOM 612 C CA . GLY A 1 82 ? -6.648 2.738 -6.254 1 97.19 82 GLY A CA 1
ATOM 613 C C . GLY A 1 82 ? -5.938 1.561 -5.617 1 97.19 82 GLY A C 1
ATOM 614 O O . GLY A 1 82 ? -4.711 1.454 -5.691 1 97.19 82 GLY A O 1
ATOM 615 N N . ILE A 1 83 ? -6.637 0.6 -5.008 1 97.5 83 ILE A N 1
ATOM 616 C CA . ILE A 1 83 ? -6.008 -0.482 -4.254 1 97.5 83 ILE A CA 1
ATOM 617 C C . ILE A 1 83 ? -5.344 -1.46 -5.219 1 97.5 83 ILE A C 1
ATOM 619 O O . ILE A 1 83 ? -5.965 -1.915 -6.184 1 97.5 83 ILE A O 1
ATOM 623 N N . HIS A 1 84 ? -4.062 -1.709 -4.961 1 97.5 84 HIS A N 1
ATOM 624 C CA . HIS A 1 84 ? -3.342 -2.77 -5.66 1 97.5 84 HIS A CA 1
ATOM 625 C C . HIS A 1 84 ? -3.74 -4.145 -5.133 1 97.5 84 HIS A C 1
ATOM 627 O O . HIS A 1 84 ? -3.439 -4.484 -3.988 1 97.5 84 HIS A O 1
ATOM 633 N N . CYS A 1 85 ? -4.309 -4.973 -6.004 1 97.56 85 CYS A N 1
ATOM 634 C CA . CYS A 1 85 ? -4.902 -6.223 -5.539 1 97.56 85 CYS A CA 1
ATOM 635 C C . CYS A 1 85 ? -3.984 -7.402 -5.836 1 97.56 85 CYS A C 1
ATOM 637 O O . CYS A 1 85 ? -3.873 -8.328 -5.027 1 97.56 85 CYS A O 1
ATOM 639 N N . PHE A 1 86 ? -3.422 -7.398 -6.988 1 97.81 86 PHE A N 1
ATOM 640 C CA . PHE A 1 86 ? -2.598 -8.531 -7.387 1 97.81 86 PHE A CA 1
ATOM 641 C C . PHE A 1 86 ? -1.646 -8.148 -8.508 1 97.81 86 PHE A C 1
ATOM 643 O O . PHE A 1 86 ? -1.729 -7.039 -9.047 1 97.81 86 PHE A O 1
ATOM 650 N N . SER A 1 87 ? -0.715 -9.016 -8.75 1 96.38 87 SER A N 1
ATOM 651 C CA . SER A 1 87 ? 0.264 -8.828 -9.812 1 96.38 87 SER A CA 1
ATOM 652 C C . SER A 1 87 ? 0.496 -10.133 -10.578 1 96.38 87 SER A C 1
ATOM 654 O O . SER A 1 87 ? 0.103 -11.203 -10.125 1 96.38 87 SER A O 1
ATOM 656 N N . ALA A 1 88 ? 1.025 -9.922 -11.734 1 95.5 88 ALA A N 1
ATOM 657 C CA . ALA A 1 88 ? 1.343 -11.07 -12.586 1 95.5 88 ALA A CA 1
ATOM 658 C C . ALA A 1 88 ? 2.504 -10.742 -13.523 1 95.5 88 ALA A C 1
ATOM 660 O O . ALA A 1 88 ? 2.969 -9.602 -13.578 1 95.5 88 ALA A O 1
ATOM 661 N N . GLY A 1 89 ? 2.967 -11.805 -14.188 1 93.56 89 GLY A N 1
ATOM 662 C CA . GLY A 1 89 ? 4.039 -11.648 -15.156 1 93.56 89 GLY A CA 1
ATOM 663 C C . GLY A 1 89 ? 4.871 -12.906 -15.328 1 93.56 89 GLY A C 1
ATOM 664 O O . GLY A 1 89 ? 4.34 -14.016 -15.32 1 93.56 89 GLY A O 1
ATOM 665 N N . PHE A 1 90 ? 6.148 -12.656 -15.648 1 91.62 90 PHE A N 1
ATOM 666 C CA . PHE A 1 90 ? 7.074 -13.75 -15.906 1 91.62 90 PHE A CA 1
ATOM 667 C C . PHE A 1 90 ? 8.414 -13.5 -15.219 1 91.62 90 PHE A C 1
ATOM 669 O O . PHE A 1 90 ? 9.07 -12.5 -15.484 1 91.62 90 PHE A O 1
ATOM 676 N N . VAL A 1 91 ? 8.734 -14.297 -14.281 1 81.75 91 VAL A N 1
ATOM 677 C CA . VAL A 1 91 ? 10.016 -14.289 -13.586 1 81.75 91 VAL A CA 1
ATOM 678 C C . VAL A 1 91 ? 10.586 -15.703 -13.531 1 81.75 91 VAL A C 1
ATOM 680 O O . VAL A 1 91 ? 10 -16.594 -12.922 1 81.75 91 VAL A O 1
ATOM 683 N N . GLU A 1 92 ? 11.664 -15.891 -14.133 1 80 92 GLU A N 1
ATOM 684 C CA . GLU A 1 92 ? 12.266 -17.219 -14.219 1 80 92 GLU A CA 1
ATOM 685 C C . GLU A 1 92 ? 12.531 -17.797 -12.828 1 80 92 GLU A C 1
ATOM 687 O O . GLU A 1 92 ? 12.281 -18.984 -12.586 1 80 92 GLU A O 1
ATOM 692 N N . GLU A 1 93 ? 13.023 -17 -11.922 1 74.88 93 GLU A N 1
ATOM 693 C CA . GLU A 1 93 ? 13.367 -17.406 -10.562 1 74.88 93 GLU A CA 1
ATOM 694 C C . GLU A 1 93 ? 12.133 -17.906 -9.812 1 74.88 93 GLU A C 1
ATOM 696 O O . GLU A 1 93 ? 12.25 -18.688 -8.875 1 74.88 93 GLU A O 1
ATOM 701 N N . LEU A 1 94 ? 10.984 -17.5 -10.242 1 74.31 94 LEU A N 1
ATOM 702 C CA . LEU A 1 94 ? 9.734 -17.906 -9.617 1 74.31 94 LEU A CA 1
ATOM 703 C C . LEU A 1 94 ? 9.102 -19.062 -10.398 1 74.31 94 LEU A C 1
ATOM 705 O O . LEU A 1 94 ? 7.98 -19.484 -10.094 1 74.31 94 LEU A O 1
ATOM 709 N N . GLY A 1 95 ? 9.828 -19.562 -11.398 1 79.69 95 GLY A N 1
ATOM 710 C CA . GLY A 1 95 ? 9.312 -20.672 -12.172 1 79.69 95 GLY A CA 1
ATOM 711 C C . GLY A 1 95 ? 8.648 -20.25 -13.469 1 79.69 95 GLY A C 1
ATOM 712 O O . GLY A 1 95 ? 7.98 -21.047 -14.125 1 79.69 95 GLY A O 1
ATOM 713 N N . GLY A 1 96 ? 8.75 -18.938 -13.75 1 89.12 96 GLY A N 1
ATOM 714 C CA . GLY A 1 96 ? 8.156 -18.453 -14.984 1 89.12 96 GLY A CA 1
ATOM 715 C C . GLY A 1 96 ? 6.941 -17.562 -14.75 1 89.12 96 GLY A C 1
ATOM 716 O O . GLY A 1 96 ? 7.02 -16.578 -14.016 1 89.12 96 GLY A O 1
ATOM 717 N N . GLU A 1 97 ? 5.848 -18.047 -15.328 1 93.62 97 GLU A N 1
ATOM 718 C CA . GLU A 1 97 ? 4.613 -17.312 -15.109 1 93.62 97 GLU A CA 1
ATOM 719 C C . GLU A 1 97 ? 4.219 -17.312 -13.633 1 93.62 97 GLU A C 1
ATOM 721 O O . GLU A 1 97 ? 4.277 -18.359 -12.977 1 93.62 97 GLU A O 1
ATOM 726 N N . PHE A 1 98 ? 3.896 -16.141 -13.164 1 93.62 98 PHE A N 1
ATOM 727 C CA . PHE A 1 98 ? 3.512 -16.109 -11.758 1 93.62 98 PHE A CA 1
ATOM 728 C C . PHE A 1 98 ? 2.287 -15.219 -11.555 1 93.62 98 PHE A C 1
ATOM 730 O O . PHE A 1 98 ? 1.903 -14.461 -12.445 1 93.62 98 PHE A O 1
ATOM 737 N N . ARG A 1 99 ? 1.647 -15.453 -10.445 1 96.06 99 ARG A N 1
ATOM 738 C CA . ARG A 1 99 ? 0.643 -14.578 -9.852 1 96.06 99 ARG A CA 1
ATOM 739 C C . ARG A 1 99 ? 1.018 -14.219 -8.414 1 96.06 99 ARG A C 1
ATOM 741 O O . ARG A 1 99 ? 1.566 -15.047 -7.684 1 96.06 99 ARG A O 1
ATOM 748 N N . SER A 1 100 ? 0.786 -13.016 -8.094 1 96.19 100 SER A N 1
ATOM 749 C CA . SER A 1 100 ? 0.948 -12.578 -6.711 1 96.19 100 SER A CA 1
ATOM 750 C C . SER A 1 100 ? -0.299 -11.852 -6.211 1 96.19 100 SER A C 1
ATOM 752 O O . SER A 1 100 ? -0.91 -11.078 -6.945 1 96.19 100 SER A O 1
ATOM 754 N N . VAL A 1 101 ? -0.657 -12.172 -5.012 1 97.31 101 VAL A N 1
ATOM 755 C CA . VAL A 1 101 ? -1.816 -11.562 -4.371 1 97.31 101 VAL A CA 1
ATOM 756 C C . VAL A 1 101 ? -1.363 -10.703 -3.195 1 97.31 101 VAL A C 1
ATOM 758 O O . VAL A 1 101 ? -0.533 -11.133 -2.391 1 97.31 101 VAL A O 1
ATOM 761 N N . ASN A 1 102 ? -1.886 -9.461 -3.189 1 96.75 102 ASN A N 1
ATOM 762 C CA . ASN A 1 102 ? -1.75 -8.664 -1.978 1 96.75 102 ASN A CA 1
ATOM 763 C C . ASN A 1 102 ? -2.557 -9.25 -0.823 1 96.75 102 ASN A C 1
ATOM 765 O O . ASN A 1 102 ? -3.785 -9.18 -0.82 1 96.75 102 ASN A O 1
ATOM 769 N N . ILE A 1 103 ? -1.896 -9.695 0.199 1 95.88 103 ILE A N 1
ATOM 770 C CA . ILE A 1 103 ? -2.6 -10.438 1.238 1 95.88 103 ILE A CA 1
ATOM 771 C C . ILE A 1 103 ? -3.498 -9.492 2.031 1 95.88 103 ILE A C 1
ATOM 773 O O . ILE A 1 103 ? -4.43 -9.938 2.705 1 95.88 103 ILE A O 1
ATOM 777 N N . GLN A 1 104 ? -3.266 -8.219 1.936 1 94.06 104 GLN A N 1
ATOM 778 C CA . GLN A 1 104 ? -4.074 -7.219 2.625 1 94.06 104 GLN A CA 1
ATOM 779 C C . GLN A 1 104 ? -5.457 -7.094 1.988 1 94.06 104 GLN A C 1
ATOM 781 O O . GLN A 1 104 ? -6.363 -6.504 2.576 1 94.06 104 GLN A O 1
ATOM 786 N N . CYS A 1 105 ? -5.594 -7.656 0.845 1 96.44 105 CYS A N 1
ATOM 787 C CA . CYS A 1 105 ? -6.859 -7.602 0.127 1 96.44 105 CYS A CA 1
ATOM 788 C C . CYS A 1 105 ? -7.688 -8.852 0.381 1 96.44 105 CYS A C 1
ATOM 790 O O . CYS A 1 105 ? -8.82 -8.969 -0.098 1 96.44 105 CYS A O 1
ATOM 792 N N . LEU A 1 106 ? -7.145 -9.867 1.082 1 96.19 106 LEU A N 1
ATOM 793 C CA . LEU A 1 106 ? -7.871 -11.109 1.34 1 96.19 106 LEU A CA 1
ATOM 794 C C . LEU A 1 106 ? -8.953 -10.891 2.391 1 96.19 106 LEU A C 1
ATOM 796 O O . LEU A 1 106 ? -8.75 -10.156 3.357 1 96.19 106 LEU A O 1
ATOM 800 N N . ASP A 1 107 ? -9.945 -11.75 1.994 1 93.94 107 ASP A N 1
ATOM 801 C CA . ASP A 1 107 ? -11.047 -11.727 2.959 1 93.94 107 ASP A CA 1
ATOM 802 C C . ASP A 1 107 ? -10.719 -12.578 4.184 1 93.94 107 ASP A C 1
ATOM 804 O O . ASP A 1 107 ? -10.203 -13.695 4.051 1 93.94 107 ASP A O 1
ATOM 808 N N . ASP A 1 108 ? -10.766 -12.133 5.355 1 90.44 108 ASP A N 1
ATOM 809 C CA . ASP A 1 108 ? -10.75 -12.875 6.613 1 90.44 108 ASP A CA 1
ATOM 810 C C . ASP A 1 108 ? -9.344 -13.367 6.941 1 90.44 108 ASP A C 1
ATOM 812 O O . ASP A 1 108 ? -9.172 -14.484 7.43 1 90.44 108 ASP A O 1
ATOM 816 N N . VAL A 1 109 ? -8.344 -12.828 6.48 1 91.62 109 VAL A N 1
ATOM 817 C CA . VAL A 1 109 ? -6.953 -13.102 6.824 1 91.62 109 VAL A CA 1
ATOM 818 C C . VAL A 1 109 ? -6.363 -11.922 7.586 1 91.62 109 VAL A C 1
ATOM 820 O O . VAL A 1 109 ? -6.578 -10.766 7.211 1 91.62 109 VAL A O 1
ATOM 823 N N . ASP A 1 110 ? -5.738 -12.188 8.633 1 88.56 110 ASP A N 1
ATOM 824 C CA . ASP A 1 110 ? -4.973 -11.172 9.352 1 88.56 110 ASP A CA 1
ATOM 825 C C . ASP A 1 110 ? -3.502 -11.203 8.945 1 88.56 110 ASP A C 1
ATOM 827 O O . ASP A 1 110 ? -2.764 -12.117 9.328 1 88.56 110 ASP A O 1
ATOM 831 N N . PRO A 1 111 ? -3.092 -10.211 8.219 1 88.75 111 PRO A N 1
ATOM 832 C CA . PRO A 1 111 ? -1.701 -10.211 7.762 1 88.75 111 PRO A CA 1
ATOM 833 C C . PRO A 1 111 ? -0.7 -10.273 8.914 1 88.75 111 PRO A C 1
ATOM 835 O O . PRO A 1 111 ? 0.413 -10.781 8.742 1 88.75 111 PRO A O 1
ATOM 838 N N . GLY A 1 112 ? -1.082 -9.797 10.047 1 85.25 112 GLY A N 1
ATOM 839 C CA . GLY A 1 112 ? -0.192 -9.766 11.195 1 85.25 112 GLY A CA 1
ATOM 840 C C . GLY A 1 112 ? 0.114 -11.148 11.75 1 85.25 112 GLY A C 1
ATOM 841 O O . GLY A 1 112 ? 1.043 -11.312 12.539 1 85.25 112 GLY A O 1
ATOM 842 N N . GLU A 1 113 ? -0.639 -12.133 11.32 1 89.38 113 GLU A N 1
ATOM 843 C CA . GLU A 1 113 ? -0.46 -13.484 11.828 1 89.38 113 GLU A CA 1
ATOM 844 C C . GLU A 1 113 ? 0.428 -14.312 10.898 1 89.38 113 GLU A C 1
ATOM 846 O O . GLU A 1 113 ? 0.769 -15.453 11.219 1 89.38 113 GLU A O 1
ATOM 851 N N . LEU A 1 114 ? 0.86 -13.773 9.867 1 93.06 114 LEU A N 1
ATOM 852 C CA . LEU A 1 114 ? 1.614 -14.523 8.867 1 93.06 114 LEU A CA 1
ATOM 853 C C . LEU A 1 114 ? 3.109 -14.242 8.992 1 93.06 114 LEU A C 1
ATOM 855 O O . LEU A 1 114 ? 3.51 -13.133 9.352 1 93.06 114 LEU A O 1
ATOM 859 N N . LYS A 1 115 ? 3.855 -15.25 8.672 1 95.38 115 LYS A N 1
ATOM 860 C CA . LYS A 1 115 ? 5.305 -15.078 8.625 1 95.38 115 LYS A CA 1
ATOM 861 C C . LYS A 1 115 ? 5.73 -14.359 7.344 1 95.38 115 LYS A C 1
ATOM 863 O O . LYS A 1 115 ? 5.312 -14.742 6.246 1 95.38 115 LYS A O 1
ATOM 868 N N . VAL A 1 116 ? 6.629 -13.383 7.535 1 95.81 116 VAL A N 1
ATOM 869 C CA . VAL A 1 116 ? 7.066 -12.594 6.391 1 95.81 116 VAL A CA 1
ATOM 870 C C . VAL A 1 116 ? 8.555 -12.836 6.133 1 95.81 116 VAL A C 1
ATOM 872 O O . VAL A 1 116 ? 9.352 -12.867 7.074 1 95.81 116 VAL A O 1
ATOM 875 N N . VAL A 1 117 ? 8.883 -12.992 4.859 1 96.69 117 VAL A N 1
ATOM 876 C CA . VAL A 1 117 ? 10.273 -13.023 4.422 1 96.69 117 VAL A CA 1
ATOM 877 C C . VAL A 1 117 ? 10.531 -11.898 3.42 1 96.69 117 VAL A C 1
ATOM 879 O O . VAL A 1 117 ? 9.586 -11.336 2.865 1 96.69 117 VAL A O 1
ATOM 882 N N . TYR A 1 118 ? 11.828 -11.57 3.193 1 95.25 118 TYR A N 1
ATOM 883 C CA . TYR A 1 118 ? 12.133 -10.328 2.49 1 95.25 118 TYR A CA 1
ATOM 884 C C . TYR A 1 118 ? 13.086 -10.578 1.325 1 95.25 118 TYR A C 1
ATOM 886 O O . TYR A 1 118 ? 14.125 -11.219 1.495 1 95.25 118 TYR A O 1
ATOM 894 N N . TRP A 1 119 ? 12.695 -10.039 0.173 1 92.75 119 TRP A N 1
ATOM 895 C CA . TRP A 1 119 ? 13.508 -10.094 -1.04 1 92.75 119 TRP A CA 1
ATOM 896 C C . TRP A 1 119 ? 14.289 -8.797 -1.229 1 92.75 119 TRP A C 1
ATOM 898 O O . TRP A 1 119 ? 13.844 -7.727 -0.798 1 92.75 119 TRP A O 1
ATOM 908 N N . ASP A 1 120 ? 15.445 -8.961 -1.869 1 92.81 120 ASP A N 1
ATOM 909 C CA . ASP A 1 120 ? 16.203 -7.785 -2.281 1 92.81 120 ASP A CA 1
ATOM 910 C C . ASP A 1 120 ? 16.016 -7.5 -3.77 1 92.81 120 ASP A C 1
ATOM 912 O O . ASP A 1 120 ? 16.938 -7.668 -4.566 1 92.81 120 ASP A O 1
ATOM 916 N N . GLY A 1 121 ? 14.852 -7 -4.027 1 89 121 GLY A N 1
ATOM 917 C CA . GLY A 1 121 ? 14.531 -6.664 -5.406 1 89 121 GLY A CA 1
ATOM 918 C C . GLY A 1 121 ? 15.172 -5.371 -5.867 1 89 121 GLY A C 1
ATOM 919 O O . GLY A 1 121 ? 15.383 -5.168 -7.066 1 89 121 GLY A O 1
ATOM 920 N N . ARG A 1 122 ? 15.438 -4.543 -4.969 1 89.62 122 ARG A N 1
ATOM 921 C CA . ARG A 1 122 ? 16.062 -3.271 -5.312 1 89.62 122 ARG A CA 1
ATOM 922 C C . ARG A 1 122 ? 17.359 -3.486 -6.074 1 89.62 122 ARG A C 1
ATOM 924 O O . ARG A 1 122 ? 17.703 -2.711 -6.973 1 89.62 122 ARG A O 1
ATOM 931 N N . HIS A 1 123 ? 18.078 -4.531 -5.766 1 90.38 123 HIS A N 1
ATOM 932 C CA . HIS A 1 123 ? 19.359 -4.809 -6.398 1 90.38 123 HIS A CA 1
ATOM 933 C C . HIS A 1 123 ? 19.281 -6.035 -7.301 1 90.38 123 HIS A C 1
ATOM 935 O O . HIS A 1 123 ? 20.312 -6.629 -7.641 1 90.38 123 HIS A O 1
ATOM 941 N N . ASP A 1 124 ? 18.109 -6.402 -7.551 1 84.38 124 ASP A N 1
ATOM 942 C CA . ASP A 1 124 ? 17.875 -7.602 -8.352 1 84.38 124 ASP A CA 1
ATOM 943 C C . ASP A 1 124 ? 18.672 -8.781 -7.805 1 84.38 124 ASP A C 1
ATOM 945 O O . ASP A 1 124 ? 19.234 -9.57 -8.57 1 84.38 124 ASP A O 1
ATOM 949 N N . ASN A 1 125 ? 18.875 -8.844 -6.527 1 88.25 125 ASN A N 1
ATOM 950 C CA . ASN A 1 125 ? 19.656 -9.883 -5.852 1 88.25 125 ASN A CA 1
ATOM 951 C C . ASN A 1 125 ? 18.797 -11.117 -5.566 1 88.25 125 ASN A C 1
ATOM 953 O O . ASN A 1 125 ? 18.719 -11.57 -4.422 1 88.25 125 ASN A O 1
ATOM 957 N N . TRP A 1 126 ? 18.281 -11.703 -6.539 1 84.75 126 TRP A N 1
ATOM 958 C CA . TRP A 1 126 ? 17.359 -12.828 -6.434 1 84.75 126 TRP A CA 1
ATOM 959 C C . TRP A 1 126 ? 18.109 -14.102 -6.039 1 84.75 126 TRP A C 1
ATOM 961 O O . TRP A 1 126 ? 17.547 -14.961 -5.344 1 84.75 126 TRP A O 1
ATOM 971 N N . GLU A 1 127 ? 19.281 -14.234 -6.445 1 85.69 127 GLU A N 1
ATOM 972 C CA . GLU A 1 127 ? 20.062 -15.43 -6.168 1 85.69 127 GLU A CA 1
ATOM 973 C C . GLU A 1 127 ? 20.328 -15.586 -4.672 1 85.69 127 GLU A C 1
ATOM 975 O O . GLU A 1 127 ? 20.5 -16.703 -4.172 1 85.69 127 GLU A O 1
ATOM 980 N N . ALA A 1 128 ? 20.375 -14.469 -3.947 1 89.06 128 ALA A N 1
ATOM 981 C CA . ALA A 1 128 ? 20.641 -14.492 -2.512 1 89.06 128 ALA A CA 1
ATOM 982 C C . ALA A 1 128 ? 19.469 -15.117 -1.752 1 89.06 128 ALA A C 1
ATOM 984 O O . ALA A 1 128 ? 19.609 -15.5 -0.587 1 89.06 128 ALA A O 1
ATOM 985 N N . GLY A 1 129 ? 18.312 -15.195 -2.373 1 88.81 129 GLY A N 1
ATOM 986 C CA . GLY A 1 129 ? 17.109 -15.68 -1.69 1 88.81 129 GLY A CA 1
ATOM 987 C C . GLY A 1 129 ? 16.547 -14.672 -0.707 1 88.81 129 GLY A C 1
ATOM 988 O O . GLY A 1 129 ? 16.875 -13.484 -0.769 1 88.81 129 GLY A O 1
ATOM 989 N N . THR A 1 130 ? 15.57 -15.219 0.122 1 92.69 130 THR A N 1
ATOM 990 C CA . THR A 1 130 ? 14.914 -14.352 1.086 1 92.69 130 THR A CA 1
ATOM 991 C C . THR A 1 130 ? 15.625 -14.398 2.436 1 92.69 130 THR A C 1
ATOM 993 O O . THR A 1 130 ? 16.422 -15.305 2.691 1 92.69 130 THR A O 1
ATOM 996 N N . ARG A 1 131 ? 15.352 -13.367 3.193 1 94.75 131 ARG A N 1
ATOM 997 C CA . ARG A 1 131 ? 15.805 -13.359 4.582 1 94.75 131 ARG A CA 1
ATOM 998 C C . ARG A 1 131 ? 14.68 -12.93 5.52 1 94.75 131 ARG A C 1
ATOM 1000 O O . ARG A 1 131 ? 13.586 -12.586 5.07 1 94.75 131 ARG A O 1
ATOM 1007 N N . ASP A 1 132 ? 14.969 -12.938 6.902 1 94.75 132 ASP A N 1
ATOM 1008 C CA . ASP A 1 132 ? 13.906 -12.758 7.891 1 94.75 132 ASP A CA 1
ATOM 1009 C C . ASP A 1 132 ? 13.836 -11.305 8.367 1 94.75 132 ASP A C 1
ATOM 1011 O O . ASP A 1 132 ? 13.141 -10.992 9.328 1 94.75 132 ASP A O 1
ATOM 1015 N N . ARG A 1 133 ? 14.641 -10.445 7.656 1 91.25 133 ARG A N 1
ATOM 1016 C CA . ARG A 1 133 ? 14.594 -9.016 7.973 1 91.25 133 ARG A CA 1
ATOM 1017 C C . ARG A 1 133 ? 14.617 -8.172 6.703 1 91.25 133 ARG A C 1
ATOM 1019 O O . ARG A 1 133 ? 15.148 -8.609 5.676 1 91.25 133 ARG A O 1
ATOM 1026 N N . PRO A 1 134 ? 14.086 -7 6.789 1 90.12 134 PRO A N 1
ATOM 1027 C CA . PRO A 1 134 ? 14.008 -6.168 5.586 1 90.12 134 PRO A CA 1
ATOM 1028 C C . PRO A 1 134 ? 15.383 -5.812 5.023 1 90.12 134 PRO A C 1
ATOM 1030 O O . PRO A 1 134 ? 16.328 -5.617 5.785 1 90.12 134 PRO A O 1
ATOM 1033 N N . TRP A 1 135 ? 15.398 -5.738 3.697 1 89.69 135 TRP A N 1
ATOM 1034 C CA . TRP A 1 135 ? 16.562 -5.176 3.016 1 89.69 135 TRP A CA 1
ATOM 1035 C C . TRP A 1 135 ? 16.484 -3.652 2.975 1 89.69 135 TRP A C 1
ATOM 1037 O O . TRP A 1 135 ? 15.391 -3.084 2.91 1 89.69 135 TRP A O 1
ATOM 1047 N N . PRO A 1 136 ? 17.609 -3.014 3.037 1 84.25 136 PRO A N 1
ATOM 1048 C CA . PRO A 1 136 ? 17.562 -1.552 2.967 1 84.25 136 PRO A CA 1
ATOM 1049 C C . PRO A 1 136 ? 17.047 -1.045 1.621 1 84.25 136 PRO A C 1
ATOM 1051 O O . PRO A 1 136 ? 17.203 -1.717 0.6 1 84.25 136 PRO A O 1
ATOM 1054 N N . ILE A 1 137 ? 16.266 0.026 1.603 1 79.88 137 ILE A N 1
ATOM 1055 C CA . ILE A 1 137 ? 15.781 0.644 0.375 1 79.88 137 ILE A CA 1
ATOM 1056 C C . ILE A 1 137 ? 16.781 1.688 -0.112 1 79.88 137 ILE A C 1
ATOM 1058 O O . ILE A 1 137 ? 16.891 1.936 -1.315 1 79.88 137 ILE A O 1
ATOM 1062 N N . ARG A 1 138 ? 17.391 2.416 0.773 1 66.75 138 ARG A N 1
ATOM 1063 C CA . ARG A 1 138 ? 18.438 3.348 0.356 1 66.75 138 ARG A CA 1
ATOM 1064 C C . ARG A 1 138 ? 19.781 2.969 0.963 1 66.75 138 ARG A C 1
ATOM 1066 O O . ARG A 1 138 ? 19.859 2.561 2.125 1 66.75 138 ARG A O 1
ATOM 1073 N N . SER A 1 139 ? 20.688 2.293 0.215 1 49.47 139 SER A N 1
ATOM 1074 C CA . SER A 1 139 ? 22.078 2.195 0.645 1 49.47 139 SER A CA 1
ATOM 1075 C C . SER A 1 139 ? 22.922 3.297 0.02 1 49.47 139 SER A C 1
ATOM 1077 O O . SER A 1 139 ? 22.625 3.779 -1.072 1 49.47 139 SER A O 1
ATOM 1079 N N . MET B 1 1 ? 11.242 26.188 26.031 1 35.03 1 MET B N 1
ATOM 1080 C CA . MET B 1 1 ? 12.281 25.922 25.047 1 35.03 1 MET B CA 1
ATOM 1081 C C . MET B 1 1 ? 11.664 25.641 23.672 1 35.03 1 MET B C 1
ATOM 1083 O O . MET B 1 1 ? 10.773 24.812 23.547 1 35.03 1 MET B O 1
ATOM 1087 N N . SER B 1 2 ? 11.445 26.578 22.766 1 40.28 2 SER B N 1
ATOM 1088 C CA . SER B 1 2 ? 10.82 26.547 21.453 1 40.28 2 SER B CA 1
ATOM 1089 C C . SER B 1 2 ? 11.125 25.234 20.719 1 40.28 2 SER B C 1
ATOM 1091 O O . SER B 1 2 ? 12.297 24.891 20.547 1 40.28 2 SER B O 1
ATOM 1093 N N . LYS B 1 3 ? 10.664 24.156 21.078 1 46.53 3 LYS B N 1
ATOM 1094 C CA . LYS B 1 3 ? 11.086 22.828 20.625 1 46.53 3 LYS B CA 1
ATOM 1095 C C . LYS B 1 3 ? 11.609 22.875 19.203 1 46.53 3 LYS B C 1
ATOM 1097 O O . LYS B 1 3 ? 10.961 23.422 18.312 1 46.53 3 LYS B O 1
ATOM 1102 N N . ASP B 1 4 ? 12.789 23.266 18.812 1 55.16 4 ASP B N 1
ATOM 1103 C CA . ASP B 1 4 ? 13.469 23.391 17.531 1 55.16 4 ASP B CA 1
ATOM 1104 C C . ASP B 1 4 ? 12.93 22.391 16.516 1 55.16 4 ASP B C 1
ATOM 1106 O O . ASP B 1 4 ? 13.156 21.188 16.641 1 55.16 4 ASP B O 1
ATOM 1110 N N . SER B 1 5 ? 11.852 22.75 15.953 1 65.31 5 SER B N 1
ATOM 1111 C CA . SER B 1 5 ? 11.164 21.953 14.93 1 65.31 5 SER B CA 1
ATOM 1112 C C . SER B 1 5 ? 12.125 21.531 13.82 1 65.31 5 SER B C 1
ATOM 1114 O O . SER B 1 5 ? 12.922 22.344 13.336 1 65.31 5 SER B O 1
ATOM 1116 N N . LYS B 1 6 ? 12.664 20.25 13.812 1 86.44 6 LYS B N 1
ATOM 1117 C CA . LYS B 1 6 ? 13.531 19.688 12.789 1 86.44 6 LYS B CA 1
ATOM 1118 C C . LYS B 1 6 ? 12.789 19.531 11.461 1 86.44 6 LYS B C 1
ATOM 1120 O O . LYS B 1 6 ? 12.992 18.547 10.742 1 86.44 6 LYS B O 1
ATOM 1125 N N . LEU B 1 7 ? 12.031 20.625 11.234 1 92.94 7 LEU B N 1
ATOM 1126 C CA . LEU B 1 7 ? 11.281 20.609 9.984 1 92.94 7 LEU B CA 1
ATOM 1127 C C . LEU B 1 7 ? 12.219 20.656 8.789 1 92.94 7 LEU B C 1
ATOM 1129 O O . LEU B 1 7 ? 13.18 21.438 8.773 1 92.94 7 LEU B O 1
ATOM 1133 N N . LYS B 1 8 ? 11.961 19.75 7.926 1 96.19 8 LYS B N 1
ATOM 1134 C CA . LYS B 1 8 ? 12.688 19.703 6.664 1 96.19 8 LYS B CA 1
ATOM 1135 C C . LYS B 1 8 ? 11.727 19.609 5.48 1 96.19 8 LYS B C 1
ATOM 1137 O O . LYS B 1 8 ? 10.586 19.156 5.629 1 96.19 8 LYS B O 1
ATOM 1142 N N . GLN B 1 9 ? 12.266 20.141 4.402 1 97.44 9 GLN B N 1
ATOM 1143 C CA . GLN B 1 9 ? 11.5 20.031 3.168 1 97.44 9 GLN B CA 1
ATOM 1144 C C . GLN B 1 9 ? 11.719 18.672 2.512 1 97.44 9 GLN B C 1
ATOM 1146 O O . GLN B 1 9 ? 12.859 18.234 2.35 1 97.44 9 GLN B O 1
ATOM 1151 N N . TYR B 1 10 ? 10.641 18.047 2.156 1 98 10 TYR B N 1
ATOM 1152 C CA . TYR B 1 10 ? 10.688 16.766 1.46 1 98 10 TYR B CA 1
ATOM 1153 C C . TYR B 1 10 ? 9.938 16.844 0.135 1 98 10 TYR B C 1
ATOM 1155 O O . TYR B 1 10 ? 8.961 17.578 0.007 1 98 10 TYR B O 1
ATOM 1163 N N . THR B 1 11 ? 10.469 16.125 -0.801 1 98.44 11 THR B N 1
ATOM 1164 C CA . THR B 1 11 ? 9.766 15.914 -2.066 1 98.44 11 THR B CA 1
ATOM 1165 C C . THR B 1 11 ? 9.383 14.453 -2.236 1 98.44 11 THR B C 1
ATOM 1167 O O . THR B 1 11 ? 9.984 13.57 -1.619 1 98.44 11 THR B O 1
ATOM 1170 N N . GLY B 1 12 ? 8.273 14.25 -3.035 1 98.06 12 GLY B N 1
ATOM 1171 C CA . GLY B 1 12 ? 7.812 12.898 -3.309 1 98.06 12 GLY B CA 1
ATOM 1172 C C . GLY B 1 12 ? 6.887 12.812 -4.508 1 98.06 12 GLY B C 1
ATOM 1173 O O . GLY B 1 12 ? 6.652 13.82 -5.188 1 98.06 12 GLY B O 1
ATOM 1174 N N . GLY B 1 13 ? 6.445 11.562 -4.754 1 98.12 13 GLY B N 1
ATOM 1175 C CA . GLY B 1 13 ? 5.547 11.344 -5.875 1 98.12 13 GLY B CA 1
ATOM 1176 C C . GLY B 1 13 ? 5.195 9.883 -6.086 1 98.12 13 GLY B C 1
ATOM 1177 O O . GLY B 1 13 ? 5.668 9.016 -5.352 1 98.12 13 GLY B O 1
ATOM 1178 N N . CYS B 1 14 ? 4.328 9.75 -7.098 1 97.81 14 CYS B N 1
ATOM 1179 C CA . CYS B 1 14 ? 3.902 8.398 -7.422 1 97.81 14 CYS B CA 1
ATOM 1180 C C . CYS B 1 14 ? 4.992 7.645 -8.18 1 97.81 14 CYS B C 1
ATOM 1182 O O . CYS B 1 14 ? 6.09 8.172 -8.375 1 97.81 14 CYS B O 1
ATOM 1184 N N . LEU B 1 15 ? 4.742 6.461 -8.523 1 95.94 15 LEU B N 1
ATOM 1185 C CA . LEU B 1 15 ? 5.715 5.562 -9.141 1 95.94 15 LEU B CA 1
ATOM 1186 C C . LEU B 1 15 ? 6.016 5.988 -10.57 1 95.94 15 LEU B C 1
ATOM 1188 O O . LEU B 1 15 ? 7.176 5.996 -10.992 1 95.94 15 LEU B O 1
ATOM 1192 N N . CYS B 1 16 ? 5.043 6.332 -11.367 1 96.75 16 CYS B N 1
ATOM 1193 C CA . CYS B 1 16 ? 5.223 6.594 -12.789 1 96.75 16 CYS B CA 1
ATOM 1194 C C . CYS B 1 16 ? 5.703 8.016 -13.023 1 96.75 16 CYS B C 1
ATOM 1196 O O . CYS B 1 16 ? 6.066 8.375 -14.148 1 96.75 16 CYS B O 1
ATOM 1198 N N . GLY B 1 17 ? 5.605 8.82 -12.008 1 97.12 17 GLY B N 1
ATOM 1199 C CA . GLY B 1 17 ? 6.133 10.172 -12.109 1 97.12 17 GLY B CA 1
ATOM 1200 C C . GLY B 1 17 ? 5.074 11.203 -12.469 1 97.12 17 GLY B C 1
ATOM 1201 O O . GLY B 1 17 ? 5.34 12.406 -12.461 1 97.12 17 GLY B O 1
ATOM 1202 N N . ALA B 1 18 ? 3.85 10.836 -12.688 1 98.31 18 ALA B N 1
ATOM 1203 C CA . ALA B 1 18 ? 2.787 11.75 -13.109 1 98.31 18 ALA B CA 1
ATOM 1204 C C . ALA B 1 18 ? 2.398 12.695 -11.977 1 98.31 18 ALA B C 1
ATOM 1206 O O . ALA B 1 18 ? 1.951 13.82 -12.234 1 98.31 18 ALA B O 1
ATOM 1207 N N . VAL B 1 19 ? 2.566 12.328 -10.773 1 98.75 19 VAL B N 1
ATOM 1208 C CA . VAL B 1 19 ? 2.18 13.125 -9.617 1 98.75 19 VAL B CA 1
ATOM 1209 C C . VAL B 1 19 ? 3.412 13.445 -8.773 1 98.75 19 VAL B C 1
ATOM 1211 O O . VAL B 1 19 ? 4.184 12.539 -8.43 1 98.75 19 VAL B O 1
ATOM 1214 N N . ARG B 1 20 ? 3.627 14.664 -8.477 1 98.88 20 ARG B N 1
ATOM 1215 C CA . ARG B 1 20 ? 4.688 15.125 -7.586 1 98.88 20 ARG B CA 1
ATOM 1216 C C . ARG B 1 20 ? 4.133 16.031 -6.5 1 98.88 20 ARG B C 1
ATOM 1218 O O . ARG B 1 20 ? 3.186 16.797 -6.738 1 98.88 20 ARG B O 1
ATOM 1225 N N . PHE B 1 21 ? 4.734 15.984 -5.324 1 98.88 21 PHE B N 1
ATOM 1226 C CA . PHE B 1 21 ? 4.32 16.844 -4.219 1 98.88 21 PHE B CA 1
ATOM 1227 C C . PHE B 1 21 ? 5.516 17.219 -3.354 1 98.88 21 PHE B C 1
ATOM 1229 O O . PHE B 1 21 ? 6.613 16.688 -3.533 1 98.88 21 PHE B O 1
ATOM 1236 N N . GLU B 1 22 ? 5.363 18.141 -2.492 1 98.75 22 GLU B N 1
ATOM 1237 C CA . GLU B 1 22 ? 6.332 18.531 -1.47 1 98.75 22 GLU B CA 1
ATOM 1238 C C . GLU B 1 22 ? 5.641 18.828 -0.141 1 98.75 22 GLU B C 1
ATOM 1240 O O . GLU B 1 22 ? 4.453 19.156 -0.11 1 98.75 22 GLU B O 1
ATOM 1245 N N . ALA B 1 23 ? 6.359 18.672 0.891 1 98.25 23 ALA B N 1
ATOM 1246 C CA . ALA B 1 23 ? 5.852 18.906 2.24 1 98.25 23 ALA B CA 1
ATOM 1247 C C . ALA B 1 23 ? 6.984 19.266 3.199 1 98.25 23 ALA B C 1
ATOM 1249 O O . ALA B 1 23 ? 8.117 18.812 3.02 1 98.25 23 ALA B O 1
ATOM 1250 N N . GLU B 1 24 ? 6.648 20.047 4.113 1 98 24 GLU B N 1
ATOM 1251 C CA . GLU B 1 24 ? 7.539 20.281 5.246 1 98 24 GLU B CA 1
ATOM 1252 C C . GLU B 1 24 ? 7.133 19.422 6.445 1 98 24 GLU B C 1
ATOM 1254 O O . GLU B 1 24 ? 5.992 19.5 6.91 1 98 24 GLU B O 1
ATOM 1259 N N . MET B 1 25 ? 8.047 18.609 6.895 1 96.19 25 MET B N 1
ATOM 1260 C CA . MET B 1 25 ? 7.727 17.672 7.973 1 96.19 25 MET B CA 1
ATOM 1261 C C . MET B 1 25 ? 8.93 17.469 8.891 1 96.19 25 MET B C 1
ATOM 1263 O O . MET B 1 25 ? 10.062 17.75 8.5 1 96.19 25 MET B O 1
ATOM 1267 N N . ASP B 1 26 ? 8.648 17.109 10.086 1 96.12 26 ASP B N 1
ATOM 1268 C CA . ASP B 1 26 ? 9.648 16.641 11.055 1 96.12 26 ASP B CA 1
ATOM 1269 C C . ASP B 1 26 ? 9.617 15.125 11.195 1 96.12 26 ASP B C 1
ATOM 1271 O O . ASP B 1 26 ? 8.836 14.586 11.984 1 96.12 26 ASP B O 1
ATOM 1275 N N . LEU B 1 27 ? 10.539 14.422 10.562 1 95.62 27 LEU B N 1
ATOM 1276 C CA . LEU B 1 27 ? 10.508 12.961 10.547 1 95.62 27 LEU B CA 1
ATOM 1277 C C . LEU B 1 27 ? 11.312 12.391 11.711 1 95.62 27 LEU B C 1
ATOM 1279 O O . LEU B 1 27 ? 11.508 11.172 11.797 1 95.62 27 LEU B O 1
ATOM 1283 N N . SER B 1 28 ? 11.789 13.203 12.523 1 94.94 28 SER B N 1
ATOM 1284 C CA . SER B 1 28 ? 12.305 12.688 13.789 1 94.94 28 SER B CA 1
ATOM 1285 C C . SER B 1 28 ? 11.18 12.258 14.711 1 94.94 28 SER B C 1
ATOM 1287 O O . SER B 1 28 ? 11.398 11.523 15.68 1 94.94 28 SER B O 1
ATOM 1289 N N . GLU B 1 29 ? 9.969 12.812 14.406 1 93.69 29 GLU B N 1
ATOM 1290 C CA . GLU B 1 29 ? 8.766 12.32 15.086 1 93.69 29 GLU B CA 1
ATOM 1291 C C . GLU B 1 29 ? 8.289 11.008 14.477 1 93.69 29 GLU B C 1
ATOM 1293 O O . GLU B 1 29 ? 8.5 10.75 13.297 1 93.69 29 GLU B O 1
ATOM 1298 N N . PRO B 1 30 ? 7.605 10.227 15.344 1 95.44 30 PRO B N 1
ATOM 1299 C CA . PRO B 1 30 ? 7.148 8.945 14.812 1 95.44 30 PRO B CA 1
ATOM 1300 C C . PRO B 1 30 ? 6.145 9.102 13.672 1 95.44 30 PRO B C 1
ATOM 1302 O O . PRO B 1 30 ? 5.363 10.055 13.656 1 95.44 30 PRO B O 1
ATOM 1305 N N . VAL B 1 31 ? 6.203 8.188 12.773 1 96.31 31 VAL B N 1
ATOM 1306 C CA . VAL B 1 31 ? 5.203 8.047 11.719 1 96.31 31 VAL B CA 1
ATOM 1307 C C . VAL B 1 31 ? 4.184 6.984 12.109 1 96.31 31 VAL B C 1
ATOM 1309 O O . VAL B 1 31 ? 4.367 6.273 13.109 1 96.31 31 VAL B O 1
ATOM 1312 N N . SER B 1 32 ? 3.104 6.969 11.258 1 94.94 32 SER B N 1
ATOM 1313 C CA . SER B 1 32 ? 2.006 6.199 11.836 1 94.94 32 SER B CA 1
ATOM 1314 C C . SER B 1 32 ? 1.481 5.16 10.852 1 94.94 32 SER B C 1
ATOM 1316 O O . SER B 1 32 ? 1.545 5.359 9.641 1 94.94 32 SER B O 1
ATOM 1318 N N . ARG B 1 33 ? 0.986 4.062 11.469 1 93.75 33 ARG B N 1
ATOM 1319 C CA . ARG B 1 33 ? 0.158 3.068 10.797 1 93.75 33 ARG B CA 1
ATOM 1320 C C . ARG B 1 33 ? -1.15 2.846 11.547 1 93.75 33 ARG B C 1
ATOM 1322 O O . ARG B 1 33 ? -1.215 3.039 12.766 1 93.75 33 ARG B O 1
ATOM 1329 N N . CYS B 1 34 ? -2.148 2.514 10.82 1 93.12 34 CYS B N 1
ATOM 1330 C CA . CYS B 1 34 ? -3.477 2.299 11.375 1 93.12 34 CYS B CA 1
ATOM 1331 C C . CYS B 1 34 ? -4.051 0.96 10.922 1 93.12 34 CYS B C 1
ATOM 1333 O O . CYS B 1 34 ? -3.793 0.52 9.805 1 93.12 34 CYS B O 1
ATOM 1335 N N . ASN B 1 35 ? -4.891 0.316 11.766 1 92.25 35 ASN B N 1
ATOM 1336 C CA . ASN B 1 35 ? -5.414 -1.002 11.414 1 92.25 35 ASN B CA 1
ATOM 1337 C C . ASN B 1 35 ? -6.812 -0.91 10.812 1 92.25 35 ASN B C 1
ATOM 1339 O O . ASN B 1 35 ? -7.523 -1.913 10.727 1 92.25 35 ASN B O 1
ATOM 1343 N N . CYS B 1 36 ? -7.242 0.226 10.414 1 91.12 36 CYS B N 1
ATOM 1344 C CA . CYS B 1 36 ? -8.539 0.291 9.758 1 91.12 36 CYS B CA 1
ATOM 1345 C C . CYS B 1 36 ? -8.477 -0.323 8.359 1 91.12 36 CYS B C 1
ATOM 1347 O O . CYS B 1 36 ? -7.391 -0.567 7.836 1 91.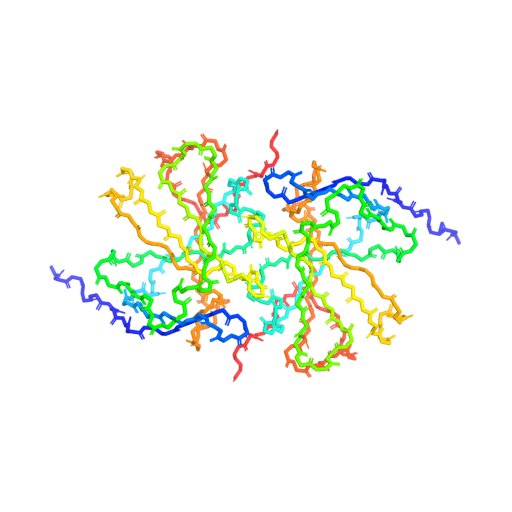12 36 CYS B O 1
ATOM 1349 N N . SER B 1 37 ? -9.617 -0.551 7.707 1 89 37 SER B N 1
ATOM 1350 C CA . SER B 1 37 ? -9.688 -1.287 6.449 1 89 37 SER B CA 1
ATOM 1351 C C . SER B 1 37 ? -8.977 -0.535 5.328 1 89 37 SER B C 1
ATOM 1353 O O . SER B 1 37 ? -8.281 -1.142 4.512 1 89 37 SER B O 1
ATOM 1355 N N . ILE B 1 38 ? -9.125 0.765 5.277 1 90.25 38 ILE B N 1
ATOM 1356 C CA . ILE B 1 38 ? -8.523 1.516 4.18 1 90.25 38 ILE B CA 1
ATOM 1357 C C . ILE B 1 38 ? -7.008 1.535 4.336 1 90.25 38 ILE B C 1
ATOM 1359 O O . ILE B 1 38 ? -6.277 1.229 3.391 1 90.25 38 ILE B O 1
ATOM 1363 N N . CYS B 1 39 ? -6.539 1.819 5.496 1 91.31 39 CYS B N 1
ATOM 1364 C CA . CYS B 1 39 ? -5.102 1.918 5.719 1 91.31 39 CYS B CA 1
ATOM 1365 C C . CYS B 1 39 ? -4.422 0.568 5.52 1 91.31 39 CYS B C 1
ATOM 1367 O O . CYS B 1 39 ? -3.32 0.498 4.973 1 91.31 39 CYS B O 1
ATOM 1369 N N . THR B 1 40 ? -5.098 -0.46 5.98 1 90.56 40 THR B N 1
ATOM 1370 C CA . THR B 1 40 ? -4.523 -1.794 5.859 1 90.56 40 THR B CA 1
ATOM 1371 C C . THR B 1 40 ? -4.406 -2.199 4.391 1 90.56 40 THR B C 1
ATOM 1373 O O . THR B 1 40 ? -3.381 -2.74 3.971 1 90.56 40 THR B O 1
ATOM 1376 N N . LYS B 1 41 ? -5.379 -1.924 3.594 1 91.69 41 LYS B N 1
ATOM 1377 C CA . LYS B 1 41 ? -5.348 -2.303 2.184 1 91.69 41 LYS B CA 1
ATOM 1378 C C . LYS B 1 41 ? -4.379 -1.422 1.399 1 91.69 41 LYS B C 1
ATOM 1380 O O . LYS B 1 41 ? -3.744 -1.883 0.45 1 91.69 41 LYS B O 1
ATOM 1385 N N . VAL B 1 42 ? -4.273 -0.199 1.779 1 89.88 42 VAL B N 1
ATOM 1386 C CA . VAL B 1 42 ? -3.314 0.686 1.128 1 89.88 42 VAL B CA 1
ATOM 1387 C C . VAL B 1 42 ? -1.893 0.266 1.494 1 89.88 42 VAL B C 1
ATOM 1389 O O . VAL B 1 42 ? -0.991 0.302 0.653 1 89.88 42 VAL B O 1
ATOM 1392 N N . GLY B 1 43 ? -1.6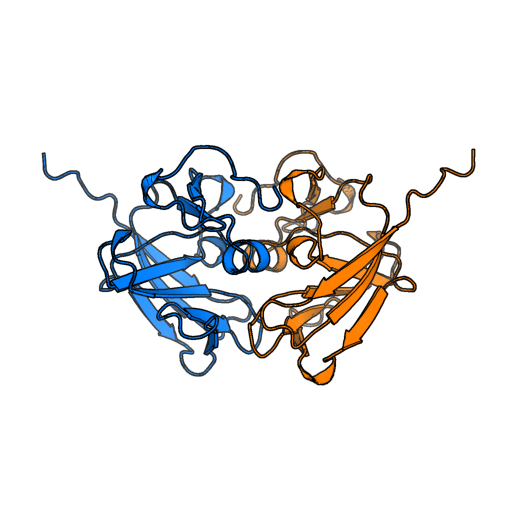95 -0.167 2.742 1 83.69 43 GLY B N 1
ATOM 1393 C CA . GLY B 1 43 ? -0.405 -0.638 3.219 1 83.69 43 GLY B CA 1
ATOM 1394 C C . GLY B 1 43 ? 0.581 0.485 3.48 1 83.69 43 GLY B C 1
ATOM 1395 O O . GLY B 1 43 ? 1.771 0.239 3.682 1 83.69 43 GLY B O 1
ATOM 1396 N N . GLY B 1 44 ? 0.213 1.655 3.562 1 83.94 44 GLY B N 1
ATOM 1397 C CA . GLY B 1 44 ? 1.151 2.76 3.684 1 83.94 44 GLY B CA 1
ATOM 1398 C C . GLY B 1 44 ? 1.363 3.207 5.117 1 83.94 44 GLY B C 1
ATOM 1399 O O . GLY B 1 44 ? 0.593 2.842 6.008 1 83.94 44 GLY B O 1
ATOM 1400 N N . THR B 1 45 ? 2.531 3.787 5.328 1 93.81 45 THR B N 1
ATOM 1401 C CA . THR B 1 45 ? 2.889 4.496 6.555 1 93.81 45 THR B CA 1
ATOM 1402 C C . THR B 1 45 ? 2.775 6.004 6.359 1 93.81 45 THR B C 1
ATOM 1404 O O . THR B 1 45 ? 3.225 6.539 5.344 1 93.81 45 THR B O 1
ATOM 1407 N N . GLN B 1 46 ? 2.182 6.641 7.398 1 95.69 46 GLN B N 1
ATOM 1408 C CA . GLN B 1 46 ? 1.766 8.016 7.152 1 95.69 46 GLN B CA 1
ATOM 1409 C C . GLN B 1 46 ? 2.525 8.992 8.047 1 95.69 46 GLN B C 1
ATOM 1411 O O . GLN B 1 46 ? 2.791 8.688 9.211 1 95.69 46 GLN B O 1
ATOM 1416 N N . ALA B 1 47 ? 2.922 10.102 7.496 1 96.25 47 ALA B N 1
ATOM 1417 C CA . ALA B 1 47 ? 3.334 11.297 8.227 1 96.25 47 ALA B CA 1
ATOM 1418 C C . ALA B 1 47 ? 2.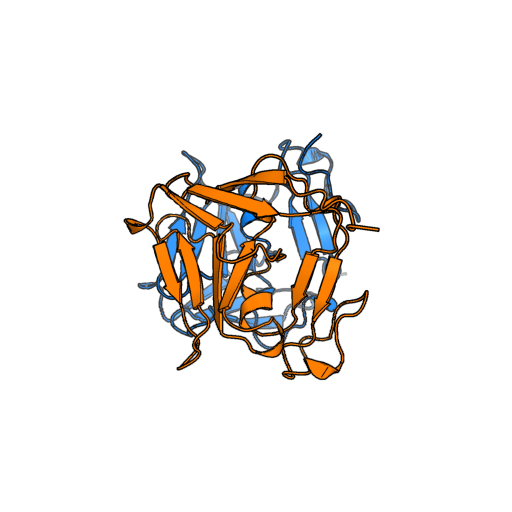322 12.43 8.039 1 96.25 47 ALA B C 1
ATOM 1420 O O . ALA B 1 47 ? 1.562 12.438 7.066 1 96.25 47 ALA B O 1
ATOM 1421 N N . TYR B 1 48 ? 2.332 13.375 8.961 1 94.75 48 TYR B N 1
ATOM 1422 C CA . TYR B 1 48 ? 1.281 14.383 8.977 1 94.75 48 TYR B CA 1
ATOM 1423 C C . TYR B 1 48 ? 1.874 15.789 8.953 1 94.75 48 TYR B C 1
ATOM 1425 O O . TYR B 1 48 ? 2.031 16.422 10 1 94.75 48 TYR B O 1
ATOM 1433 N N . PRO B 1 49 ? 2.127 16.25 7.777 1 96.06 49 PRO B N 1
ATOM 1434 C CA . PRO B 1 49 ? 2.48 17.672 7.719 1 96.06 49 PRO B CA 1
ATOM 1435 C C . PRO B 1 49 ? 1.302 18.594 8.047 1 96.06 49 PRO B C 1
ATOM 1437 O O . PRO B 1 49 ? 0.144 18.188 7.895 1 96.06 49 PRO B O 1
ATOM 1440 N N . LYS B 1 50 ? 1.646 19.797 8.477 1 94.19 50 LYS B N 1
ATOM 1441 C CA . LYS B 1 50 ? 0.592 20.797 8.508 1 94.19 50 LYS B CA 1
ATOM 1442 C C . LYS B 1 50 ? -0.032 20.984 7.125 1 94.19 50 LYS B C 1
ATOM 1444 O O . LYS B 1 50 ? 0.674 20.984 6.117 1 94.19 50 LYS B O 1
ATOM 1449 N N . PRO B 1 51 ? -1.34 21.125 7.137 1 95.31 51 PRO B N 1
ATOM 1450 C CA . PRO B 1 51 ? -1.987 21.297 5.836 1 95.31 51 PRO B CA 1
ATOM 1451 C C . PRO B 1 51 ? -1.347 22.406 5 1 95.31 51 PRO B C 1
ATOM 1453 O O . PRO B 1 51 ? -1.171 22.25 3.791 1 95.31 51 PRO B O 1
ATOM 1456 N N . SER B 1 52 ? -0.885 23.484 5.586 1 96.06 52 SER B N 1
ATOM 1457 C CA . SER B 1 52 ? -0.294 24.609 4.875 1 96.06 52 SER B CA 1
ATOM 1458 C C . SER B 1 52 ? 1.109 24.281 4.379 1 96.06 52 S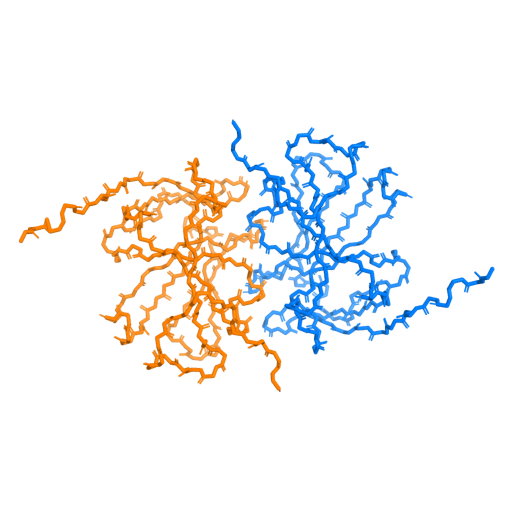ER B C 1
ATOM 1460 O O . SER B 1 52 ? 1.675 25.016 3.562 1 96.06 52 SER B O 1
ATOM 1462 N N . ALA B 1 53 ? 1.654 23.172 4.875 1 97.38 53 ALA B N 1
ATOM 1463 C CA . ALA B 1 53 ? 3.035 22.812 4.559 1 97.38 53 ALA B CA 1
ATOM 1464 C C . ALA B 1 53 ? 3.092 21.719 3.498 1 97.38 53 ALA B C 1
ATOM 1466 O O . ALA B 1 53 ? 4.145 21.109 3.277 1 97.38 53 ALA B O 1
ATOM 1467 N N . PHE B 1 54 ? 1.971 21.453 2.9 1 98.25 54 PHE B N 1
ATOM 1468 C CA . PHE B 1 54 ? 1.869 20.422 1.864 1 98.25 54 PHE B CA 1
ATOM 1469 C C . PHE B 1 54 ? 1.329 21.031 0.57 1 98.25 54 PHE B C 1
ATOM 1471 O O . PHE B 1 54 ? 0.378 21.812 0.591 1 98.25 54 PHE B O 1
ATOM 1478 N N . ARG B 1 55 ? 1.891 20.578 -0.599 1 98.12 55 ARG B N 1
ATOM 1479 C CA . ARG B 1 55 ? 1.317 20.984 -1.88 1 98.12 55 ARG B CA 1
ATOM 1480 C C . ARG B 1 55 ? 1.654 19.969 -2.971 1 98.12 55 ARG B C 1
ATOM 1482 O O . ARG B 1 55 ? 2.77 19.453 -3.016 1 98.12 55 ARG B O 1
ATOM 1489 N N . VAL B 1 56 ? 0.682 19.75 -3.824 1 98.69 56 VAL B N 1
ATOM 1490 C CA . VAL B 1 56 ? 0.932 19.047 -5.074 1 98.69 56 VAL B CA 1
ATOM 1491 C C . VAL B 1 56 ? 1.627 19.969 -6.066 1 98.69 56 VAL B C 1
ATOM 1493 O O . VAL B 1 56 ? 1.131 21.062 -6.355 1 98.69 56 VAL B O 1
ATOM 1496 N N . THR B 1 57 ? 2.746 19.5 -6.574 1 98.81 57 THR B N 1
ATOM 1497 C CA . THR B 1 57 ? 3.537 20.391 -7.418 1 98.81 57 THR B CA 1
ATOM 1498 C C . THR B 1 57 ? 3.363 20.031 -8.891 1 98.81 57 THR B C 1
ATOM 1500 O O . THR B 1 57 ? 3.711 20.828 -9.773 1 98.81 57 THR B O 1
ATOM 1503 N N . ALA B 1 58 ? 2.895 18.875 -9.203 1 98.81 58 ALA B N 1
ATOM 1504 C CA . ALA B 1 58 ? 2.639 18.438 -10.578 1 98.81 58 ALA B CA 1
ATOM 1505 C C . ALA B 1 58 ? 1.62 17.312 -10.617 1 98.81 58 ALA B C 1
ATOM 1507 O O . ALA B 1 58 ? 1.61 16.438 -9.734 1 98.81 58 ALA B O 1
ATOM 1508 N N . GLY B 1 59 ? 0.733 17.328 -11.625 1 98.62 59 GLY B N 1
ATOM 1509 C CA . GLY B 1 59 ? -0.075 16.156 -11.969 1 98.62 59 GLY B CA 1
ATOM 1510 C C . GLY B 1 59 ? -1.356 16.062 -11.164 1 98.62 59 GLY B C 1
ATOM 1511 O O . GLY B 1 59 ? -1.883 14.969 -10.953 1 98.62 59 GLY B O 1
ATOM 1512 N N . ALA B 1 60 ? -1.834 17.172 -10.648 1 98.38 60 ALA B N 1
ATOM 1513 C CA . ALA B 1 60 ? -3.098 17.156 -9.914 1 98.38 60 ALA B CA 1
ATOM 1514 C C . ALA B 1 60 ? -4.211 16.547 -10.758 1 98.38 60 ALA B C 1
ATOM 1516 O O . ALA B 1 60 ? -5.105 15.883 -10.227 1 98.38 60 ALA B O 1
ATOM 1517 N N . GLU B 1 61 ? -4.098 16.688 -12.047 1 98.31 61 GLU B N 1
ATOM 1518 C CA . GLU B 1 61 ? -5.117 16.172 -12.953 1 98.31 61 GLU B CA 1
ATOM 1519 C C . GLU B 1 61 ? -5.051 14.648 -13.055 1 98.31 61 GLU B C 1
ATOM 1521 O O . GLU B 1 61 ? -5.984 14.008 -13.547 1 98.31 61 GLU B O 1
ATOM 1526 N N . HIS B 1 62 ? -4.031 14.047 -12.633 1 98.5 62 HIS B N 1
ATOM 1527 C CA . HIS B 1 62 ? -3.842 12.602 -12.727 1 98.5 62 HIS B CA 1
ATOM 1528 C C . HIS B 1 62 ? -4.227 11.906 -11.43 1 98.5 62 HIS B C 1
ATOM 1530 O O . HIS B 1 62 ? -4.059 10.695 -11.297 1 98.5 62 HIS B O 1
ATOM 1536 N N . LEU B 1 63 ? -4.781 12.688 -10.492 1 98.56 63 LEU B N 1
ATOM 1537 C CA . LEU B 1 63 ? -5.145 12.125 -9.203 1 98.56 63 LEU B CA 1
ATOM 1538 C C . LEU B 1 63 ? -6.586 11.625 -9.211 1 98.56 63 LEU B C 1
ATOM 1540 O O . LEU B 1 63 ? -7.477 12.297 -9.734 1 98.56 63 LEU B O 1
ATOM 1544 N N . GLY B 1 64 ? -6.727 10.398 -8.719 1 97.5 64 GLY B N 1
ATOM 1545 C CA . GLY B 1 64 ? -8.031 9.969 -8.234 1 97.5 64 GLY B CA 1
ATOM 1546 C C . GLY B 1 64 ? -8.203 10.164 -6.742 1 97.5 64 GLY B C 1
ATOM 1547 O O . GLY B 1 64 ? -7.227 10.195 -5.996 1 97.5 64 GLY B O 1
ATOM 1548 N N . GLU B 1 65 ? -9.414 10.398 -6.391 1 96.19 65 GLU B N 1
ATOM 1549 C CA . GLU B 1 65 ? -9.773 10.531 -4.977 1 96.19 65 GLU B CA 1
ATOM 1550 C C . GLU B 1 65 ? -10.789 9.477 -4.566 1 96.19 65 GLU B C 1
ATOM 1552 O O . GLU B 1 65 ? -11.75 9.211 -5.297 1 96.19 65 GLU B O 1
ATOM 1557 N N . PHE B 1 66 ? -10.492 8.891 -3.473 1 96.25 66 PHE B N 1
ATOM 1558 C CA . PHE B 1 66 ? -11.445 7.926 -2.936 1 96.25 66 PHE B CA 1
ATOM 1559 C C . PHE B 1 66 ? -11.875 8.32 -1.524 1 96.25 66 PHE B C 1
ATOM 1561 O O . PHE B 1 66 ? -11.031 8.664 -0.689 1 96.25 66 PHE B O 1
ATOM 1568 N N . ARG B 1 67 ? -13.156 8.164 -1.367 1 93.88 67 ARG B N 1
ATOM 1569 C CA . ARG B 1 67 ? -13.797 8.344 -0.067 1 93.88 67 ARG B CA 1
ATOM 1570 C C . ARG B 1 67 ? -14.648 7.141 0.297 1 93.88 67 ARG B C 1
ATOM 1572 O O . ARG B 1 67 ? -15.367 6.602 -0.551 1 93.88 67 ARG B O 1
ATOM 1579 N N . LYS B 1 68 ? -14.508 6.723 1.512 1 87.38 68 LYS B N 1
ATOM 1580 C CA . LYS B 1 68 ? -15.414 5.676 1.984 1 87.38 68 LYS B CA 1
ATOM 1581 C C . LYS B 1 68 ? -16.734 6.262 2.469 1 87.38 68 LYS B C 1
ATOM 1583 O O . LYS B 1 68 ? -16.766 6.988 3.465 1 87.38 68 LYS B O 1
ATOM 1588 N N . GLY B 1 69 ? -17.766 5.969 1.722 1 86.38 69 GLY B N 1
ATOM 1589 C CA . GLY B 1 69 ? -19.062 6.504 2.076 1 86.38 69 GLY B CA 1
ATOM 1590 C C . GLY B 1 69 ? -19.109 8.016 2.055 1 86.38 69 GLY B C 1
ATOM 1591 O O . GLY B 1 69 ? -18.734 8.641 1.061 1 86.38 69 GLY B O 1
ATOM 1592 N N . SER B 1 70 ? -19.609 8.586 3.162 1 87.88 70 SER B N 1
ATOM 1593 C CA . SER B 1 70 ? -19.75 10.039 3.26 1 87.88 70 SER B CA 1
ATOM 1594 C C . SER B 1 70 ? -18.609 10.641 4.078 1 87.88 70 SER B C 1
ATOM 1596 O O . SER B 1 70 ? -18.703 11.789 4.523 1 87.88 70 SER B O 1
ATOM 1598 N N . SER B 1 71 ? -17.625 9.891 4.258 1 88.56 71 SER B N 1
ATOM 1599 C CA . SER B 1 71 ? -16.5 10.391 5.035 1 88.56 71 SER B CA 1
ATOM 1600 C C . SER B 1 71 ? -15.922 11.664 4.43 1 88.56 71 SER B C 1
ATOM 1602 O O . SER B 1 71 ? -15.797 11.781 3.209 1 88.56 71 SER B O 1
ATOM 1604 N N . PRO B 1 72 ? -15.586 12.609 5.355 1 90.94 72 PRO B N 1
ATOM 1605 C CA . PRO B 1 72 ? -14.898 13.781 4.824 1 90.94 72 PRO B CA 1
ATOM 1606 C C . PRO B 1 72 ? -13.445 13.492 4.434 1 90.94 72 PRO B C 1
ATOM 1608 O O . PRO B 1 72 ? -12.797 14.32 3.797 1 90.94 72 PRO B O 1
ATOM 1611 N N . ASN B 1 73 ? -12.922 12.328 4.82 1 91.44 73 ASN B N 1
ATOM 1612 C CA . ASN B 1 73 ? -11.539 11.953 4.531 1 91.44 73 ASN B CA 1
ATOM 1613 C C . ASN B 1 73 ? -11.422 11.25 3.184 1 91.44 73 ASN B C 1
ATOM 1615 O O . ASN B 1 73 ? -12.289 10.461 2.812 1 91.44 73 ASN B O 1
ATOM 1619 N N . PHE B 1 74 ? -10.391 11.594 2.48 1 94.06 74 PHE B N 1
ATOM 1620 C CA . PHE B 1 74 ? -10.195 10.93 1.195 1 94.06 74 PHE B CA 1
ATOM 1621 C C . PHE B 1 74 ? -8.727 10.586 0.983 1 94.06 74 PHE B C 1
ATOM 1623 O O . PHE B 1 74 ? -7.848 11.188 1.606 1 94.06 74 PHE B O 1
ATOM 1630 N N . ARG B 1 75 ? -8.531 9.602 0.183 1 96.06 75 ARG B N 1
ATOM 1631 C CA . ARG B 1 75 ? -7.219 9.164 -0.268 1 96.06 75 ARG B CA 1
ATOM 1632 C C . ARG B 1 75 ? -6.98 9.547 -1.726 1 96.06 75 ARG B C 1
ATOM 1634 O O . ARG B 1 75 ? -7.891 9.445 -2.553 1 96.06 75 ARG B O 1
ATOM 1641 N N . SER B 1 76 ? -5.805 9.977 -1.968 1 98 76 SER B N 1
ATOM 1642 C CA . SER B 1 76 ? -5.434 10.367 -3.324 1 98 76 SER B CA 1
ATOM 1643 C C . SER B 1 76 ? -4.414 9.398 -3.918 1 98 76 SER B C 1
ATOM 1645 O O . SER B 1 76 ? -3.4 9.094 -3.289 1 98 76 SER B O 1
ATOM 1647 N N . PHE B 1 77 ? -4.797 8.953 -5.133 1 98.31 77 PHE B N 1
ATOM 1648 C CA . PHE B 1 77 ? -3.91 8.016 -5.805 1 98.31 77 PHE B CA 1
ATOM 1649 C C . PHE B 1 77 ? -3.719 8.398 -7.266 1 98.31 77 PHE B C 1
ATOM 1651 O O . PHE B 1 77 ? -4.574 9.062 -7.855 1 98.31 77 PHE B O 1
ATOM 1658 N N . CYS B 1 78 ? -2.578 8.047 -7.828 1 98.62 78 CYS B N 1
ATOM 1659 C CA . CYS B 1 78 ? -2.318 8.266 -9.242 1 98.62 78 CYS B CA 1
ATOM 1660 C C . CYS B 1 78 ? -3.178 7.355 -10.109 1 98.62 78 CYS B C 1
ATOM 1662 O O . CYS B 1 78 ? -3.143 6.133 -9.953 1 98.62 78 CYS B O 1
ATOM 1664 N N . LYS B 1 79 ? -3.836 7.895 -11.07 1 98.19 79 LYS B N 1
ATOM 1665 C CA . LYS B 1 79 ? -4.746 7.121 -11.906 1 98.19 79 LYS B CA 1
ATOM 1666 C C . LYS B 1 79 ? -3.977 6.246 -12.891 1 98.19 79 LYS B C 1
ATOM 1668 O O . LYS B 1 79 ? -4.547 5.332 -13.5 1 98.19 79 LYS B O 1
ATOM 1673 N N . HIS B 1 80 ? -2.701 6.52 -13.047 1 97.31 80 HIS B N 1
ATOM 1674 C CA . HIS B 1 80 ? -1.902 5.781 -14.016 1 97.31 80 HIS B CA 1
ATOM 1675 C C . HIS B 1 80 ? -1.229 4.574 -13.375 1 97.31 80 HIS B C 1
ATOM 1677 O O . HIS B 1 80 ? -1.21 3.484 -13.953 1 97.31 80 HIS B O 1
ATOM 1683 N N . CYS B 1 81 ? -0.73 4.77 -12.188 1 97.5 81 CYS B N 1
ATOM 1684 C CA . CYS B 1 81 ? 0.039 3.674 -11.602 1 97.5 81 CYS B CA 1
ATOM 1685 C C . CYS B 1 81 ? -0.621 3.162 -10.328 1 97.5 81 CYS B C 1
ATOM 1687 O O . CYS B 1 81 ? -0.171 2.176 -9.742 1 97.5 81 CYS B O 1
ATOM 1689 N N . GLY B 1 82 ? -1.575 3.848 -9.836 1 97.19 82 GLY B N 1
ATOM 1690 C CA . GLY B 1 82 ? -2.389 3.346 -8.742 1 97.19 82 GLY B CA 1
ATOM 1691 C C . GLY B 1 82 ? -1.817 3.676 -7.375 1 97.19 82 GLY B C 1
ATOM 1692 O O . GLY B 1 82 ? -2.434 3.379 -6.348 1 97.19 82 GLY B O 1
ATOM 1693 N N . ILE B 1 83 ? -0.655 4.332 -7.266 1 97.56 83 ILE B N 1
ATOM 1694 C CA . ILE B 1 83 ? 0.018 4.555 -5.992 1 97.56 83 ILE B CA 1
ATOM 1695 C C . ILE B 1 83 ? -0.748 5.594 -5.176 1 97.56 83 ILE B C 1
ATOM 1697 O O . ILE B 1 83 ? -1.067 6.672 -5.68 1 97.56 83 ILE B O 1
ATOM 1701 N N . HIS B 1 84 ? -1.073 5.215 -3.947 1 97.56 84 HIS B N 1
ATOM 1702 C CA . HIS B 1 84 ? -1.618 6.156 -2.977 1 97.56 84 HIS B CA 1
ATOM 1703 C C . HIS B 1 84 ? -0.531 7.078 -2.432 1 97.56 84 HIS B C 1
ATOM 1705 O O . HIS B 1 84 ? 0.363 6.629 -1.709 1 97.56 84 HIS B O 1
ATOM 1711 N N . CYS B 1 85 ? -0.669 8.375 -2.68 1 97.62 85 CYS B N 1
ATOM 1712 C CA . CYS B 1 85 ? 0.418 9.297 -2.369 1 97.62 85 CYS B CA 1
ATOM 1713 C C . CYS B 1 85 ? 0.144 10.047 -1.073 1 97.62 85 CYS B C 1
ATOM 1715 O O . CYS B 1 85 ? 1.059 10.281 -0.283 1 97.62 85 CYS 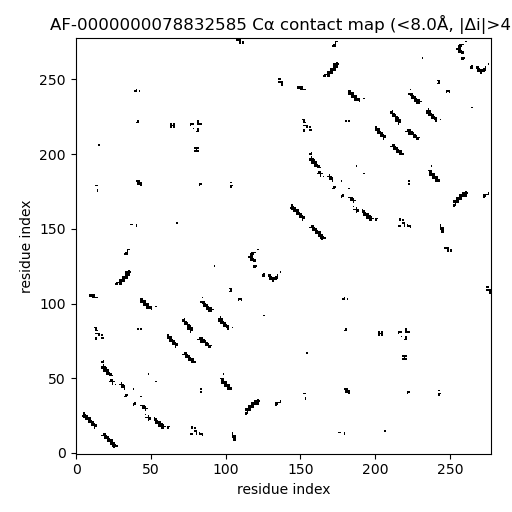B O 1
ATOM 1717 N N . PHE B 1 86 ? -1.054 10.461 -0.913 1 97.88 86 PHE B N 1
ATOM 1718 C CA . PHE B 1 86 ? -1.39 11.266 0.257 1 97.88 86 PHE B CA 1
ATOM 1719 C C . PHE B 1 86 ? -2.889 11.227 0.525 1 97.88 86 PHE B C 1
ATOM 1721 O O . PHE B 1 86 ? -3.654 10.68 -0.269 1 97.88 86 PHE B O 1
ATOM 1728 N N . SER B 1 87 ? -3.232 11.719 1.68 1 96.44 87 SER B N 1
ATOM 1729 C CA . SER B 1 87 ? -4.629 11.805 2.096 1 96.44 87 SER B CA 1
ATOM 1730 C C . SER B 1 87 ? -4.914 13.141 2.785 1 96.44 87 SER B C 1
ATOM 1732 O O . SER B 1 87 ? -3.988 13.867 3.152 1 96.44 87 SER B O 1
ATOM 1734 N N . ALA B 1 88 ? -6.18 13.406 2.811 1 95.5 88 ALA B N 1
ATOM 1735 C CA . ALA B 1 88 ? -6.629 14.641 3.461 1 95.5 88 ALA B CA 1
ATOM 1736 C C . ALA B 1 88 ? -8.055 14.492 3.984 1 95.5 88 ALA B C 1
ATOM 1738 O O . ALA B 1 88 ? -8.711 13.477 3.738 1 95.5 88 ALA B O 1
ATOM 1739 N N . GLY B 1 89 ? -8.438 15.5 4.758 1 93.56 89 GLY B N 1
ATOM 1740 C CA . GLY B 1 89 ? -9.797 15.531 5.289 1 93.56 89 GLY B CA 1
ATOM 1741 C C . GLY B 1 89 ? -9.906 16.312 6.586 1 93.56 89 GLY B C 1
ATOM 1742 O O . GLY B 1 89 ? -9.266 17.359 6.75 1 93.56 89 GLY B O 1
ATOM 1743 N N . PHE B 1 90 ? -10.875 15.852 7.391 1 91.75 90 PHE B N 1
ATOM 1744 C CA . PHE B 1 90 ? -11.156 16.516 8.656 1 91.75 90 PHE B CA 1
ATOM 1745 C C . PHE B 1 90 ? -11.336 15.508 9.773 1 91.75 90 PHE B C 1
ATOM 1747 O O . PHE B 1 90 ? -12.219 14.648 9.711 1 91.75 90 PHE B O 1
ATOM 1754 N N . VAL B 1 91 ? -10.445 15.508 10.695 1 81.81 91 VAL B N 1
ATOM 1755 C CA . VAL B 1 91 ? -10.508 14.688 11.898 1 81.81 91 VAL B CA 1
ATOM 1756 C C . VAL B 1 91 ? -10.258 15.555 13.133 1 81.81 91 VAL B C 1
ATOM 1758 O O . VAL B 1 91 ? -9.172 16.109 13.289 1 81.81 91 VAL B O 1
ATOM 1761 N N . GLU B 1 92 ? -11.195 15.656 13.945 1 79.94 92 GLU B N 1
ATOM 1762 C CA . GLU B 1 92 ? -11.102 16.516 15.117 1 79.94 92 GLU B CA 1
ATOM 1763 C C . GLU B 1 92 ? -9.906 16.141 15.992 1 79.94 92 GLU B C 1
ATOM 1765 O O . GLU B 1 92 ? -9.195 17 16.484 1 79.94 92 GLU B O 1
ATOM 1770 N N . GLU B 1 93 ? -9.688 14.852 16.203 1 75 93 GLU B N 1
ATOM 1771 C CA . GLU B 1 93 ? -8.617 14.328 17.047 1 75 93 GLU B CA 1
ATOM 1772 C C . GLU B 1 93 ? -7.246 14.734 16.5 1 75 93 GLU B C 1
ATOM 1774 O O . GLU B 1 93 ? -6.273 14.797 17.25 1 75 93 GLU B O 1
ATOM 1779 N N . LEU B 1 94 ? -7.18 15.039 15.242 1 74.56 94 LEU B N 1
ATOM 1780 C CA . LEU B 1 94 ? -5.93 15.461 14.617 1 74.56 94 LEU B CA 1
ATOM 1781 C C . LEU B 1 94 ? -5.855 16.984 14.523 1 74.56 94 LEU B C 1
ATOM 1783 O O . LEU B 1 94 ? -4.926 17.516 13.922 1 74.56 94 LEU B O 1
ATOM 1787 N N . GLY B 1 95 ? -6.848 17.656 15.117 1 79.62 95 GLY B N 1
ATOM 1788 C CA . GLY B 1 95 ? -6.84 19.109 15.102 1 79.62 95 GLY B CA 1
ATOM 1789 C C . GLY B 1 95 ? -7.715 19.688 14.008 1 79.62 95 GLY B C 1
ATOM 1790 O O . GLY B 1 95 ? -7.66 20.891 13.742 1 79.62 95 GLY B O 1
ATOM 1791 N N . GLY B 1 96 ? -8.438 18.812 13.328 1 89.19 96 GLY B N 1
ATOM 1792 C CA . GLY B 1 96 ? -9.312 19.281 12.273 1 89.19 96 GLY B CA 1
ATOM 1793 C C . GLY B 1 96 ? -8.836 18.891 10.883 1 89.19 96 GLY B C 1
ATOM 1794 O O . GLY B 1 96 ? -8.617 17.719 10.609 1 89.19 96 GLY B O 1
ATOM 1795 N N . GLU B 1 97 ? -8.602 19.953 10.117 1 93.75 97 GLU B N 1
ATOM 1796 C CA . GLU B 1 97 ? -8.086 19.688 8.773 1 93.75 97 GLU B CA 1
ATOM 1797 C C . GLU B 1 97 ? -6.707 19.047 8.836 1 93.75 97 GLU B C 1
ATOM 1799 O O . GLU B 1 97 ? -5.848 19.469 9.609 1 93.75 97 GLU B O 1
ATOM 1804 N N . PHE B 1 98 ? -6.578 18 8.07 1 93.69 98 PHE B N 1
ATOM 1805 C CA . PHE B 1 98 ? -5.27 17.344 8.102 1 93.69 98 PHE B CA 1
ATOM 1806 C C . PHE B 1 98 ? -4.816 16.969 6.691 1 93.69 98 PHE B C 1
ATOM 1808 O O . PHE B 1 98 ? -5.609 17 5.75 1 93.69 98 PHE B O 1
ATOM 1815 N N . ARG B 1 99 ? -3.549 16.781 6.59 1 96.12 99 ARG B N 1
ATOM 1816 C CA . ARG B 1 99 ? -2.879 16.141 5.465 1 96.12 99 ARG B CA 1
ATOM 1817 C C . ARG B 1 99 ? -2.029 14.969 5.938 1 96.12 99 ARG B C 1
ATOM 1819 O O . ARG B 1 99 ? -1.421 15.023 7.012 1 96.12 99 ARG B O 1
ATOM 1826 N N . SER B 1 100 ? -2.068 13.938 5.195 1 96.25 100 SER B N 1
ATOM 1827 C CA . SER B 1 100 ? -1.184 12.805 5.441 1 96.25 100 SER B CA 1
ATOM 1828 C C . SER B 1 100 ? -0.422 12.406 4.18 1 96.25 100 SER B C 1
ATOM 1830 O O . SER B 1 100 ? -0.986 12.406 3.086 1 96.25 100 SER B O 1
ATOM 1832 N N . VAL B 1 101 ? 0.836 12.156 4.375 1 97.31 101 VAL B N 1
ATOM 1833 C CA . VAL B 1 101 ? 1.705 11.742 3.277 1 97.31 101 VAL B CA 1
ATOM 1834 C C . VAL B 1 101 ? 2.143 10.297 3.48 1 97.31 101 VAL B C 1
ATOM 1836 O O . VAL B 1 101 ? 2.547 9.914 4.582 1 97.31 101 VAL B O 1
ATOM 1839 N N . ASN B 1 102 ? 1.972 9.508 2.393 1 96.75 102 ASN B N 1
ATOM 1840 C CA . ASN B 1 102 ? 2.609 8.195 2.383 1 96.75 102 ASN B CA 1
ATOM 1841 C C . ASN B 1 102 ? 4.129 8.312 2.338 1 96.75 102 ASN B C 1
ATOM 1843 O O . ASN B 1 102 ? 4.699 8.688 1.311 1 96.75 102 ASN B O 1
ATOM 1847 N N . ILE B 1 103 ? 4.789 7.898 3.371 1 95.81 103 ILE B N 1
ATOM 1848 C CA . ILE B 1 103 ? 6.219 8.164 3.465 1 95.81 103 ILE B CA 1
ATOM 1849 C C . ILE B 1 103 ? 6.969 7.312 2.438 1 95.81 103 ILE B C 1
ATOM 1851 O O . ILE B 1 103 ? 8.109 7.613 2.094 1 95.81 103 ILE B O 1
ATOM 1855 N N . GLN B 1 104 ? 6.344 6.293 1.925 1 94.19 104 GLN B N 1
ATOM 1856 C CA . GLN B 1 104 ? 6.949 5.426 0.916 1 94.19 104 GLN B CA 1
ATOM 1857 C C . GLN B 1 104 ? 7.055 6.141 -0.428 1 94.19 104 GLN B C 1
ATOM 1859 O O . GLN B 1 104 ? 7.77 5.684 -1.324 1 94.19 104 GLN B O 1
ATOM 1864 N N . CYS B 1 105 ? 6.398 7.238 -0.525 1 96.5 105 CYS B N 1
ATOM 1865 C CA . CYS B 1 105 ? 6.41 8.008 -1.763 1 96.5 105 CYS B CA 1
ATOM 1866 C C . CYS B 1 105 ? 7.445 9.125 -1.7 1 96.5 105 CYS B C 1
ATOM 1868 O O . CYS B 1 105 ? 7.645 9.852 -2.676 1 96.5 105 CYS B O 1
ATOM 1870 N N . LEU B 1 106 ? 8.102 9.359 -0.547 1 96.19 106 LEU B N 1
ATOM 1871 C CA . LEU B 1 106 ? 9.086 10.43 -0.41 1 96.19 106 LEU B CA 1
ATOM 1872 C C . LEU B 1 106 ? 10.375 10.078 -1.136 1 96.19 106 LEU B C 1
ATOM 1874 O O . LEU B 1 106 ? 10.805 8.922 -1.12 1 96.19 106 LEU B O 1
ATOM 1878 N N . ASP B 1 107 ? 10.812 11.305 -1.565 1 93.69 107 ASP B N 1
ATOM 1879 C CA . ASP B 1 107 ? 12.109 11.156 -2.223 1 93.69 107 ASP B CA 1
ATOM 1880 C C . ASP B 1 107 ? 13.234 11.055 -1.197 1 93.69 107 ASP B C 1
ATOM 1882 O O . ASP B 1 107 ? 13.266 11.805 -0.219 1 93.69 107 ASP B O 1
ATOM 1886 N N . ASP B 1 108 ? 14.039 10.109 -1.146 1 90.69 108 ASP B N 1
ATOM 1887 C CA . ASP B 1 108 ? 15.305 9.992 -0.427 1 90.69 108 ASP B CA 1
ATOM 1888 C C . ASP B 1 108 ? 15.07 9.719 1.058 1 90.69 108 ASP B C 1
ATOM 1890 O O . ASP B 1 108 ? 15.773 10.266 1.912 1 90.69 108 ASP B O 1
ATOM 1894 N N . VAL B 1 109 ? 14.039 9.195 1.444 1 91.62 109 VAL B N 1
ATOM 1895 C CA . VAL B 1 109 ? 13.742 8.75 2.801 1 91.62 109 VAL B CA 1
ATOM 1896 C C . VAL B 1 109 ? 13.672 7.227 2.836 1 91.62 109 VAL B C 1
ATOM 1898 O O . VAL B 1 109 ? 13.07 6.605 1.95 1 91.62 109 VAL B O 1
ATOM 1901 N N . ASP B 1 110 ? 14.305 6.664 3.744 1 88.62 110 ASP B N 1
ATOM 1902 C CA . ASP B 1 110 ? 14.164 5.234 4.004 1 88.62 110 ASP B CA 1
ATOM 1903 C C . ASP B 1 110 ? 13.141 4.973 5.105 1 88.62 110 ASP B C 1
ATOM 1905 O O . ASP B 1 110 ? 13.406 5.219 6.285 1 88.62 110 ASP B O 1
ATOM 1909 N N . PRO B 1 111 ? 12.008 4.445 4.719 1 88.81 111 PRO B N 1
ATOM 1910 C CA . PRO B 1 111 ? 10.977 4.215 5.727 1 88.81 111 PRO B CA 1
ATOM 1911 C C . PRO B 1 111 ? 11.445 3.305 6.859 1 88.81 111 PRO B C 1
ATOM 1913 O O . PRO B 1 111 ? 10.945 3.402 7.984 1 88.81 111 PRO B O 1
ATOM 1916 N N . GLY B 1 112 ? 12.391 2.465 6.582 1 85.31 112 GLY B N 1
ATOM 1917 C CA . GLY B 1 112 ? 12.883 1.525 7.578 1 85.31 112 GLY B CA 1
ATOM 1918 C C . GLY B 1 112 ? 13.648 2.193 8.703 1 85.31 112 GLY B C 1
ATOM 1919 O O . GLY B 1 112 ? 13.898 1.578 9.742 1 85.31 112 GLY B O 1
ATOM 1920 N N . GLU B 1 113 ? 13.992 3.434 8.516 1 89.31 113 GLU B N 1
ATOM 1921 C CA . GLU B 1 113 ? 14.781 4.152 9.508 1 89.31 113 GLU B CA 1
ATOM 1922 C C . GLU B 1 113 ? 13.891 4.98 10.43 1 89.31 113 GLU B C 1
ATOM 1924 O O . GLU B 1 113 ? 14.367 5.578 11.398 1 89.31 113 GLU B O 1
ATOM 1929 N N . LEU B 1 114 ? 12.664 4.965 10.227 1 93 114 LEU B N 1
ATOM 1930 C CA . LEU B 1 114 ? 11.75 5.816 10.984 1 93 114 LEU B CA 1
ATOM 1931 C C . LEU B 1 114 ? 11.039 5.016 12.07 1 93 114 LEU B C 1
ATOM 1933 O O . LEU B 1 114 ? 10.75 3.832 11.883 1 93 114 LEU B O 1
ATOM 1937 N N . LYS B 1 115 ? 10.766 5.707 13.133 1 95.38 115 LYS B N 1
ATOM 1938 C CA . LYS B 1 115 ? 9.969 5.102 14.195 1 95.38 115 LYS B CA 1
ATOM 1939 C C . LYS B 1 115 ? 8.484 5.082 13.828 1 95.38 115 LYS B C 1
ATOM 1941 O O . LYS B 1 115 ? 7.93 6.102 13.414 1 95.38 115 LYS B O 1
ATOM 1946 N N . VAL B 1 116 ? 7.867 3.91 14.078 1 95.81 116 VAL B N 1
ATOM 1947 C CA . VAL B 1 116 ? 6.461 3.764 13.719 1 95.81 116 VAL B CA 1
ATOM 1948 C C . VAL B 1 116 ? 5.621 3.572 14.984 1 95.81 116 VAL B C 1
ATOM 1950 O O . VAL B 1 116 ? 6.008 2.824 15.883 1 95.81 116 VAL B O 1
ATOM 1953 N N . VAL B 1 117 ? 4.488 4.266 15.008 1 96.69 117 VAL B N 1
ATOM 1954 C CA . VAL B 1 117 ? 3.473 4.047 16.031 1 96.69 117 VAL B CA 1
ATOM 1955 C C . VAL B 1 117 ? 2.16 3.625 15.383 1 96.69 117 VAL B C 1
ATOM 1957 O O . VAL B 1 117 ? 1.974 3.807 14.18 1 96.69 117 VAL B O 1
ATOM 1960 N N . TYR B 1 118 ? 1.241 3.041 16.203 1 95.31 118 TYR B N 1
ATOM 1961 C CA . TYR B 1 118 ? 0.099 2.354 15.602 1 95.31 118 TYR B CA 1
ATOM 1962 C C . TYR B 1 118 ? -1.209 2.85 16.203 1 95.31 118 TYR B C 1
ATOM 1964 O O . TYR B 1 118 ? -1.354 2.9 17.438 1 95.31 118 TYR B O 1
ATOM 1972 N N . TRP B 1 119 ? -2.141 3.174 15.305 1 92.81 119 TRP B N 1
ATOM 1973 C CA . TRP B 1 119 ? -3.49 3.584 15.68 1 92.81 119 TRP B CA 1
ATOM 1974 C C . TRP B 1 119 ? -4.465 2.418 15.57 1 92.81 119 TRP B C 1
ATOM 1976 O O . TRP B 1 119 ? -4.273 1.517 14.75 1 92.81 119 TRP B O 1
ATOM 1986 N N . ASP B 1 120 ? -5.477 2.488 16.438 1 92.94 120 ASP B N 1
ATOM 1987 C CA . ASP B 1 120 ? -6.578 1.539 16.328 1 92.94 120 ASP B CA 1
ATOM 1988 C C . ASP B 1 120 ? -7.781 2.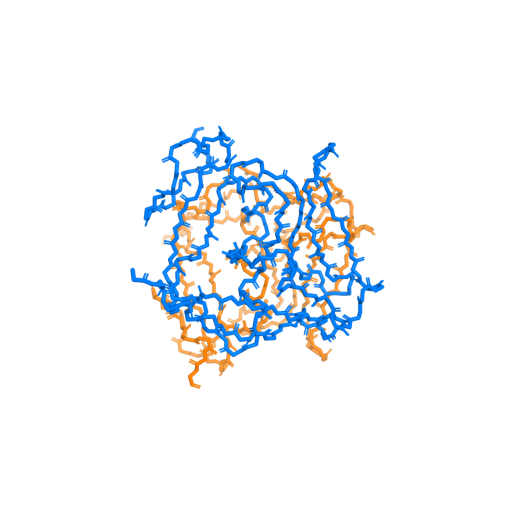178 15.633 1 92.94 120 ASP B C 1
ATOM 1990 O O . ASP B 1 120 ? -8.812 2.428 16.266 1 92.94 120 ASP B O 1
ATOM 1994 N N . GLY B 1 121 ? -7.613 2.318 14.367 1 89.06 121 GLY B N 1
ATOM 1995 C CA . GLY B 1 121 ? -8.688 2.902 13.578 1 89.06 121 GLY B CA 1
ATOM 1996 C C . GLY B 1 121 ? -9.812 1.929 13.289 1 89.06 121 GLY B C 1
ATOM 1997 O O . GLY B 1 121 ? -10.945 2.342 13.039 1 89.06 121 GLY B O 1
ATOM 1998 N N . ARG B 1 122 ? -9.492 0.725 13.289 1 89.69 122 ARG B N 1
ATOM 1999 C CA . ARG B 1 122 ? -10.5 -0.291 13.023 1 89.69 122 ARG B CA 1
ATOM 2000 C C . ARG B 1 122 ? -11.672 -0.162 14 1 89.69 122 ARG B C 1
ATOM 2002 O O . ARG B 1 122 ? -12.82 -0.399 13.625 1 89.69 122 ARG B O 1
ATOM 2009 N N . HIS B 1 123 ? -11.414 0.237 15.195 1 90.31 123 HIS B N 1
ATOM 2010 C CA . HIS B 1 123 ? -12.445 0.348 16.219 1 90.31 123 HIS B CA 1
ATOM 2011 C C . HIS B 1 123 ? -12.711 1.807 16.578 1 90.31 123 HIS B C 1
ATOM 2013 O O . HIS B 1 123 ? -13.281 2.098 17.625 1 90.31 123 HIS B O 1
ATOM 2019 N N . ASP B 1 124 ? -12.219 2.623 15.75 1 84.44 124 ASP B N 1
ATOM 2020 C CA . ASP B 1 124 ? -12.344 4.055 16.016 1 84.44 124 ASP B CA 1
ATOM 2021 C C . ASP B 1 124 ? -11.883 4.402 17.422 1 84.44 124 ASP B C 1
ATOM 2023 O O . ASP B 1 124 ? -12.5 5.227 18.094 1 84.44 124 ASP B O 1
ATOM 2027 N N . ASN B 1 125 ? -10.93 3.699 17.953 1 88.44 125 ASN B N 1
ATOM 2028 C CA . ASN B 1 125 ? -10.398 3.879 19.297 1 88.44 125 ASN B CA 1
ATOM 2029 C C . ASN B 1 125 ? -9.336 4.969 19.344 1 88.44 125 ASN B C 1
ATOM 2031 O O . ASN B 1 125 ? -8.219 4.734 19.812 1 88.44 125 ASN B O 1
ATOM 2035 N N . TRP B 1 126 ? -9.68 6.113 18.984 1 84.88 126 TRP B N 1
ATOM 2036 C CA . TRP B 1 126 ? -8.758 7.242 18.875 1 84.88 126 TRP B CA 1
ATOM 2037 C C . TRP B 1 126 ? -8.359 7.762 20.25 1 84.88 126 TRP B C 1
ATOM 2039 O O . TRP B 1 126 ? -7.238 8.234 20.438 1 84.88 126 TRP B O 1
ATOM 2049 N N . GLU B 1 127 ? -9.195 7.684 21.156 1 85.81 127 GLU B N 1
ATOM 2050 C CA . GLU B 1 127 ? -8.938 8.188 22.5 1 85.81 127 GLU B CA 1
ATOM 2051 C C . GLU B 1 127 ? -7.812 7.414 23.188 1 85.81 127 GLU B C 1
ATOM 2053 O O . GLU B 1 127 ? -7.105 7.953 24.031 1 85.81 127 GLU B O 1
ATOM 2058 N N . ALA B 1 128 ? -7.645 6.145 22.812 1 89.38 128 ALA B N 1
ATOM 2059 C CA . ALA B 1 128 ? -6.602 5.309 23.391 1 89.38 128 ALA B CA 1
ATOM 2060 C C . ALA B 1 128 ? -5.215 5.793 22.984 1 89.38 128 ALA B C 1
ATOM 2062 O O . ALA B 1 128 ? -4.211 5.418 23.609 1 89.38 128 ALA B O 1
ATOM 2063 N N . GLY B 1 129 ? -5.133 6.594 21.938 1 89 129 GLY B N 1
ATOM 2064 C CA . GLY B 1 129 ? -3.842 7.012 21.406 1 89 129 GLY B CA 1
ATOM 2065 C C . GLY B 1 129 ? -3.115 5.906 20.656 1 89 129 GLY B C 1
ATOM 2066 O O . GLY B 1 129 ? -3.725 4.91 20.266 1 89 129 GLY B O 1
ATOM 2067 N N . THR B 1 130 ? -1.786 6.234 20.375 1 92.81 130 THR B N 1
ATOM 2068 C CA . THR B 1 130 ? -0.987 5.273 19.625 1 92.81 130 THR B CA 1
ATOM 2069 C C . THR B 1 130 ? -0.23 4.344 20.578 1 92.81 130 THR B C 1
ATOM 2071 O O . THR B 1 130 ? -0.094 4.641 21.766 1 92.81 130 THR B O 1
ATOM 2074 N N . ARG B 1 131 ? 0.162 3.244 20.016 1 94.81 131 ARG B N 1
ATOM 2075 C CA . ARG B 1 131 ? 1.056 2.338 20.719 1 94.81 131 ARG B CA 1
ATOM 2076 C C . ARG B 1 131 ? 2.207 1.888 19.828 1 94.81 131 ARG B C 1
ATOM 2078 O O . ARG B 1 131 ? 2.254 2.236 18.641 1 94.81 131 ARG B O 1
ATOM 2085 N N . ASP B 1 132 ? 3.184 1.062 20.422 1 94.81 132 ASP B N 1
ATOM 2086 C CA . ASP B 1 132 ? 4.426 0.757 19.719 1 94.81 132 ASP B CA 1
ATOM 2087 C C . ASP B 1 132 ? 4.344 -0.595 19.016 1 94.81 132 ASP B C 1
ATOM 2089 O O . ASP B 1 132 ? 5.352 -1.11 18.531 1 94.81 132 ASP B O 1
ATOM 2093 N N . ARG B 1 133 ? 3.096 -1.168 19.016 1 91.38 133 ARG B N 1
ATOM 2094 C CA . ARG B 1 133 ? 2.885 -2.422 18.297 1 91.38 133 ARG B CA 1
ATOM 2095 C C . ARG B 1 133 ? 1.558 -2.406 17.547 1 91.38 133 ARG B C 1
ATOM 2097 O O . ARG B 1 133 ? 0.622 -1.709 17.938 1 91.38 133 ARG B O 1
ATOM 2104 N N . PRO B 1 134 ? 1.488 -3.184 16.516 1 90.31 134 PRO B N 1
ATOM 2105 C CA . PRO B 1 134 ? 0.269 -3.16 15.703 1 90.31 134 PRO B CA 1
ATOM 2106 C C . PRO B 1 134 ? -0.967 -3.605 16.484 1 90.31 134 PRO B C 1
ATOM 2108 O O . PRO B 1 134 ? -0.875 -4.484 17.344 1 90.31 134 PRO B O 1
ATOM 2111 N N . TRP B 1 135 ? -2.08 -2.949 16.109 1 89.75 135 TRP B N 1
ATOM 2112 C CA . TRP B 1 135 ? -3.381 -3.42 16.562 1 89.75 135 TRP B CA 1
ATOM 2113 C C . TRP B 1 135 ? -3.898 -4.547 15.68 1 89.75 135 TRP B C 1
ATOM 2115 O O . TRP B 1 135 ? -3.627 -4.578 14.477 1 89.75 135 TRP B O 1
ATOM 2125 N N . PRO B 1 136 ? -4.605 -5.477 16.266 1 84.44 136 PRO B N 1
ATOM 2126 C CA . PRO B 1 136 ? -5.133 -6.551 15.43 1 84.44 136 PRO B CA 1
ATOM 2127 C C . PRO B 1 136 ? -6.148 -6.051 14.406 1 84.44 136 PRO B C 1
ATOM 2129 O O . PRO B 1 136 ? -6.82 -5.043 14.633 1 84.44 136 PRO B O 1
ATOM 2132 N N . ILE B 1 137 ? -6.16 -6.605 13.203 1 79.88 137 ILE B N 1
ATOM 2133 C CA . ILE B 1 137 ? -7.133 -6.27 12.164 1 79.88 137 ILE B CA 1
ATOM 2134 C C . ILE B 1 137 ? -8.367 -7.16 12.305 1 79.88 137 ILE B C 1
ATOM 2136 O O . ILE B 1 137 ? -9.477 -6.75 11.969 1 79.88 137 ILE B O 1
ATOM 2140 N N . ARG B 1 138 ? -8.203 -8.406 12.633 1 66.75 138 ARG B N 1
ATOM 2141 C CA . ARG B 1 138 ? -9.359 -9.266 12.891 1 66.75 138 ARG B CA 1
ATOM 2142 C C . ARG B 1 138 ? -9.391 -9.727 14.344 1 66.75 138 ARG B C 1
ATOM 2144 O O . ARG B 1 138 ? -8.344 -10.031 14.922 1 66.75 138 ARG B O 1
ATOM 2151 N N . SER B 1 139 ? -10.219 -9.117 15.219 1 49.41 139 SER B N 1
ATOM 2152 C CA . SER B 1 139 ? -10.516 -9.727 16.5 1 49.41 139 SER B CA 1
ATOM 2153 C C . SER B 1 139 ? -11.758 -10.609 16.422 1 49.41 139 SER B C 1
ATOM 2155 O O . SER B 1 139 ? -12.648 -10.359 15.617 1 49.41 139 SER B O 1
#

InterPro domains:
  IPR006913 CENP-V/GFA domain [PF04828] (10-111)
  IPR006913 CENP-V/GFA domain [PS51891] (10-120)
  IPR011057 Mss4-like superfamily [SSF51316] (4-134)
  IPR052355 Centromere protein V-like [PTHR28620] (4-130)

Radius of gyration: 18.55 Å; Cα contacts (8 Å, |Δi|>4): 668; chains: 2; bounding box: 42×64×46 Å

Solvent-accessible surface area (backbone atoms only — not comparable to full-atom values): 14943 Å² total; per-residue (Å²): 127,82,73,79,74,68,62,38,83,43,42,30,35,39,86,81,58,62,31,31,33,37,34,40,39,49,70,90,48,68,29,36,36,43,32,19,72,66,44,41,43,47,33,55,43,36,38,69,33,53,53,91,37,49,48,78,74,38,39,74,88,44,51,39,70,30,54,68,82,84,48,70,39,35,41,32,17,33,70,69,62,25,30,62,40,34,34,38,34,62,39,69,92,73,73,25,67,42,29,33,35,25,47,56,28,36,57,95,54,50,67,87,77,48,52,64,32,19,30,38,49,62,72,66,39,63,87,75,47,66,39,86,55,80,49,76,70,68,129,124,83,73,77,74,68,60,38,82,42,43,29,36,38,87,82,58,62,32,30,31,38,35,40,38,48,69,89,47,68,29,35,37,44,31,19,72,66,44,43,40,45,33,53,42,35,38,69,33,52,54,91,36,47,47,77,74,39,37,73,87,45,51,39,70,30,53,68,80,86,48,70,40,35,40,33,17,32,70,70,61,25,30,60,42,35,33,38,34,63,39,70,96,72,71,25,68,42,28,34,36,24,47,57,28,35,58,94,54,49,67,87,78,48,51,66,32,19,31,38,48,62,71,66,40,64,88,75,47,66,39,86,55,82,50,75,68,67,129

Foldseek 3Di:
DPPPQPWDKWKFDDDVPQWIKIFTFRQQDAWEAELAPVRVVLVFIKDWGDPVGIDIDGNPVQWDWDDDDPAQKIWIAGNPPGHTAKIWGADVLVVTTIIIGRVVGIDPDDPVVGQYWYYHVNVPPPVVPTHRDYDDNPD/DPPPQPWDKWKFDDDVPQWIKIFTFRQQDAWEAELAPVRVVLVFIKDWGDPVRIDTDGNPVQWDWDDDDPAQKIWIAGNPPGHTAKIWGADVLVVTTIIIGRVVGIDPDDPVVGQYWYYHVNVPPPVVPTHRDYDDNPD